Protein AF-A0A8T5L384-F1 (afdb_monomer_lite)

Sequence (223 aa):
MKYSVGVQYALLIIAATLIVFNQVSLATLHPGQMVTAAPATDKTSFAYAASGDPVQDAIDAVLFTGSPAWSDGSISYDDIEGSLEILGNLDRTIPLESLPADLKERYIAIGSKISCEYCCTAPSVIFPDGNPACGCSHSFALRGIAKYLLTQYGDSYTDEEVLFEMTVWKNLFFPKNTVEKAAALIANRMDITPDALNDHTLLEKIQAGDLGSIGAPGMVGGC

Radius of gyration: 23.01 Å; chains: 1; bounding box: 56×48×68 Å

Secondary structure (DSSP, 8-state):
----HHHHHHHHHHHHHHHHHHHHHHHHS-TT-------S--TTS------S-HHHHHHHHH---S--TTS-SSS-TT-HHHHHHHHHHHHHHS-GGGS-HHHHHHHHHHHHHS-BTTTS-BSSSB-TTS-BS--SHHHHHHHHHHHHHHHHHTTT--HHHHHHHHHHHHHHHSHHHHHHHHHHHHHTT----HHHHH-TTHHHHHHHT-GGGS---------

Foldseek 3Di:
DDDPPVVVVVVVVVVVVVVVVVVVVVVVPDPDPDPVPPPPPPLFFFDFGCPVQLLVRLCRRQQDFAADPPDPRQATSVCLPSNLVVLLVLLVVQDLVNDDPVLNVLLLVLQQLAQPCPPLNGLGQADSNNHGPDDDSLSSNLSSLSRCCCVPPVVPADSSNSLSVSSSSVCSVPVPLLSVQSSLCVVVVHTGGSNLSRRSCNVVCSVVVVCVPRDDPDPPDDD

Structure (mmCIF, N/CA/C/O backbone):
data_AF-A0A8T5L384-F1
#
_entry.id   AF-A0A8T5L384-F1
#
loop_
_atom_site.group_PDB
_atom_site.id
_atom_site.type_symbol
_atom_site.label_atom_id
_atom_site.label_alt_id
_atom_site.label_comp_id
_atom_site.label_asym_id
_atom_site.label_entity_id
_atom_site.label_seq_id
_atom_site.pdbx_PDB_ins_code
_atom_site.Cartn_x
_atom_site.Cartn_y
_atom_site.Cartn_z
_atom_site.occupancy
_atom_site.B_iso_or_equiv
_atom_site.auth_seq_id
_atom_site.auth_comp_id
_atom_site.auth_asym_id
_atom_site.auth_atom_id
_atom_site.pdbx_PDB_model_num
ATOM 1 N N . MET A 1 1 ? 25.162 31.229 -49.432 1.00 56.34 1 MET A N 1
ATOM 2 C CA . MET A 1 1 ? 26.457 31.213 -48.716 1.00 56.34 1 MET A CA 1
ATOM 3 C C . MET A 1 1 ? 27.099 29.850 -48.918 1.00 56.34 1 MET A C 1
ATOM 5 O O . MET A 1 1 ? 26.475 28.860 -48.569 1.00 56.34 1 MET A O 1
ATOM 9 N N . LYS A 1 2 ? 28.278 29.774 -49.547 1.00 68.31 2 LYS A N 1
ATOM 10 C CA . LYS A 1 2 ? 29.046 28.524 -49.653 1.00 68.31 2 LYS A CA 1
ATOM 11 C C . LYS A 1 2 ? 30.041 28.513 -48.495 1.00 68.31 2 LYS A C 1
ATOM 13 O O . LYS A 1 2 ? 30.915 29.373 -48.457 1.00 68.31 2 LYS A O 1
ATOM 18 N N . TYR A 1 3 ? 29.870 27.607 -47.536 1.00 73.31 3 TYR A N 1
ATOM 19 C CA . TYR A 1 3 ? 30.881 27.395 -46.502 1.00 73.31 3 TYR A CA 1
ATOM 20 C C . TYR A 1 3 ? 32.169 26.917 -47.171 1.00 73.31 3 TYR A C 1
ATOM 22 O O . TYR A 1 3 ? 32.115 26.151 -48.137 1.00 73.31 3 TYR A O 1
ATOM 30 N N . SER A 1 4 ? 33.320 27.405 -46.707 1.00 84.00 4 SER A N 1
ATOM 31 C CA . SER A 1 4 ? 34.591 26.937 -47.248 1.00 84.00 4 SER A CA 1
ATOM 32 C C . SER A 1 4 ? 34.742 25.448 -46.940 1.00 84.00 4 SER A C 1
ATOM 34 O O . SER A 1 4 ? 34.280 24.958 -45.907 1.00 84.00 4 SER A O 1
ATOM 36 N N . VAL A 1 5 ? 35.398 24.726 -47.843 1.00 83.38 5 VAL A N 1
ATOM 37 C CA . VAL A 1 5 ? 35.656 23.287 -47.707 1.00 83.38 5 VAL A CA 1
ATOM 38 C C . VAL A 1 5 ? 36.310 22.963 -46.349 1.00 83.38 5 VAL A C 1
ATOM 40 O O . VAL A 1 5 ? 35.991 21.951 -45.735 1.00 83.38 5 VAL A O 1
ATOM 43 N N . GLY A 1 6 ? 37.131 23.873 -45.808 1.00 84.88 6 GLY A N 1
ATOM 44 C CA . GLY A 1 6 ? 37.725 23.737 -44.472 1.00 84.88 6 GLY A CA 1
ATOM 45 C C . GLY A 1 6 ? 36.714 23.745 -43.316 1.00 84.88 6 GLY A C 1
ATOM 46 O O . GLY A 1 6 ? 36.875 22.982 -42.368 1.00 84.88 6 GLY A O 1
ATOM 47 N N . VAL A 1 7 ? 35.641 24.539 -43.401 1.00 87.19 7 VAL A N 1
ATOM 48 C CA . VAL A 1 7 ? 34.583 24.573 -42.371 1.00 87.19 7 VAL A CA 1
ATOM 49 C C . VAL A 1 7 ? 33.772 23.276 -42.379 1.00 87.19 7 VAL A C 1
ATOM 51 O O . VAL A 1 7 ? 33.408 22.769 -41.321 1.00 87.19 7 VAL A O 1
ATOM 54 N N . GLN A 1 8 ? 33.536 22.696 -43.558 1.00 82.62 8 GLN A N 1
ATOM 55 C CA . GLN A 1 8 ? 32.826 21.419 -43.681 1.00 82.62 8 GLN A CA 1
ATOM 56 C C . GLN A 1 8 ? 33.622 20.267 -43.053 1.00 82.62 8 GLN A C 1
ATOM 58 O O . GLN A 1 8 ? 33.060 19.480 -42.294 1.00 82.62 8 GLN A O 1
ATOM 63 N N . TYR A 1 9 ? 34.936 20.207 -43.295 1.00 90.19 9 TYR A N 1
ATOM 64 C CA . TYR A 1 9 ? 35.794 19.198 -42.670 1.00 90.19 9 TYR A CA 1
ATOM 65 C C . TYR A 1 9 ? 35.901 19.369 -41.152 1.00 90.19 9 TYR A C 1
ATOM 67 O O . TYR A 1 9 ? 35.845 18.375 -40.431 1.00 90.19 9 TYR A O 1
ATOM 75 N N . ALA A 1 10 ? 35.981 20.605 -40.650 1.00 90.94 10 ALA A N 1
ATOM 76 C CA . ALA A 1 10 ? 36.007 20.860 -39.210 1.00 90.94 10 ALA A CA 1
ATOM 77 C C . ALA A 1 10 ? 34.733 20.350 -38.511 1.00 90.94 10 ALA A C 1
ATOM 79 O O . ALA A 1 10 ? 34.818 19.690 -37.478 1.00 90.94 10 ALA A O 1
ATOM 80 N N . LEU A 1 11 ? 33.558 20.587 -39.103 1.00 89.25 11 LEU A N 1
ATOM 81 C CA . LEU A 1 11 ? 32.285 20.110 -38.555 1.00 89.25 11 LEU A CA 1
ATOM 82 C C . LEU A 1 11 ? 32.173 18.581 -38.569 1.00 89.25 11 LEU A C 1
ATOM 84 O O . LEU A 1 11 ? 31.694 18.002 -37.597 1.00 89.25 11 LEU A O 1
ATOM 88 N N . LEU A 1 12 ? 32.650 17.920 -39.629 1.00 91.25 12 LEU A N 1
ATOM 89 C CA . LEU A 1 12 ? 32.652 16.456 -39.706 1.00 91.25 12 LEU A CA 1
ATOM 90 C C . LEU A 1 12 ? 33.578 15.824 -38.664 1.00 91.25 12 LEU A C 1
ATOM 92 O O . LEU A 1 12 ? 33.208 14.827 -38.050 1.00 91.25 12 LEU A O 1
ATOM 96 N N . ILE A 1 13 ? 34.747 16.420 -38.422 1.00 93.19 13 ILE A N 1
ATOM 97 C CA . ILE A 1 13 ? 35.679 15.946 -37.391 1.00 93.19 13 ILE A CA 1
ATOM 98 C C . ILE A 1 13 ? 35.071 16.119 -35.997 1.00 93.19 13 ILE A C 1
ATOM 100 O O . ILE A 1 13 ? 35.137 15.192 -35.191 1.00 93.19 13 ILE A O 1
ATOM 104 N N . ILE A 1 14 ? 34.433 17.260 -35.715 1.00 92.44 14 ILE A N 1
ATOM 105 C CA . ILE A 1 14 ? 33.748 17.492 -34.434 1.00 92.44 14 ILE A CA 1
ATOM 106 C C . ILE A 1 14 ? 32.612 16.481 -34.249 1.00 92.44 14 ILE A C 1
ATOM 108 O O . ILE A 1 14 ? 32.533 15.847 -33.202 1.00 92.44 14 ILE A O 1
ATOM 112 N N . ALA A 1 15 ? 31.776 16.274 -35.269 1.00 89.31 15 ALA A N 1
ATOM 113 C CA . ALA A 1 15 ? 30.683 15.308 -35.212 1.00 89.31 15 ALA A CA 1
ATOM 114 C C . ALA A 1 15 ? 31.194 13.875 -34.985 1.00 89.31 15 ALA A C 1
ATOM 116 O O . ALA A 1 15 ? 30.690 13.180 -34.108 1.00 89.31 15 ALA A O 1
ATOM 117 N N . ALA A 1 16 ? 32.235 13.449 -35.706 1.00 91.00 16 ALA A N 1
ATOM 118 C CA . ALA A 1 16 ? 32.856 12.140 -35.514 1.00 91.00 16 ALA A CA 1
ATOM 119 C C . ALA A 1 16 ? 33.460 11.988 -34.109 1.00 91.00 16 ALA A C 1
ATOM 121 O O . ALA A 1 16 ? 33.297 10.946 -33.482 1.00 91.00 16 ALA A O 1
ATOM 122 N N . THR A 1 17 ? 34.095 13.038 -33.584 1.00 87.31 17 THR A N 1
ATOM 123 C CA . THR A 1 17 ? 34.662 13.040 -32.227 1.00 87.31 17 THR A CA 1
ATOM 124 C C . THR A 1 17 ? 33.564 12.946 -31.171 1.00 87.31 17 THR A C 1
ATOM 126 O O . THR A 1 17 ? 33.706 12.180 -30.225 1.00 87.31 17 THR A O 1
ATOM 129 N N . LEU A 1 18 ? 32.445 13.655 -31.348 1.00 81.12 18 LEU A N 1
ATOM 130 C CA . LEU A 1 18 ? 31.291 13.567 -30.451 1.00 81.12 18 LEU A CA 1
ATOM 131 C C . LEU A 1 18 ? 30.636 12.186 -30.504 1.00 81.12 18 LEU A C 1
ATOM 133 O O . LEU A 1 18 ? 30.268 11.654 -29.462 1.00 81.12 18 LEU A O 1
ATOM 137 N N . ILE A 1 19 ? 30.532 11.580 -31.690 1.00 86.44 19 ILE A N 1
ATOM 138 C CA . ILE A 1 19 ? 30.015 10.216 -31.841 1.00 86.44 19 ILE A CA 1
ATOM 139 C C . ILE A 1 19 ? 30.940 9.230 -31.128 1.00 86.44 19 ILE A C 1
ATOM 141 O O . ILE A 1 19 ? 30.461 8.444 -30.322 1.00 86.44 19 ILE A O 1
ATOM 145 N N . VAL A 1 20 ? 32.254 9.289 -31.362 1.00 84.44 20 VAL A N 1
ATOM 146 C CA . VAL A 1 20 ? 33.220 8.396 -30.703 1.00 84.44 20 VAL A CA 1
ATOM 147 C C . VAL A 1 20 ? 33.231 8.614 -29.192 1.00 84.44 20 VAL A C 1
ATOM 149 O O . VAL A 1 20 ? 33.202 7.638 -28.454 1.00 84.44 20 VAL A O 1
ATOM 152 N N . PHE A 1 21 ? 33.211 9.862 -28.720 1.00 80.19 21 PHE A N 1
ATOM 153 C CA . PHE A 1 21 ? 33.134 10.166 -27.292 1.00 80.19 21 PHE A CA 1
ATOM 154 C C . PHE A 1 21 ? 31.852 9.599 -26.677 1.00 80.19 21 PHE A C 1
ATOM 156 O O . PHE A 1 21 ? 31.928 8.904 -25.674 1.00 80.19 21 PHE A O 1
ATOM 163 N N . ASN A 1 22 ? 30.698 9.794 -27.322 1.00 78.31 22 ASN A N 1
ATOM 164 C CA . ASN A 1 22 ? 29.429 9.232 -26.865 1.00 78.31 22 ASN A CA 1
ATOM 165 C C . ASN A 1 22 ? 29.453 7.691 -26.851 1.00 78.31 22 ASN A C 1
ATOM 167 O O . ASN A 1 22 ? 29.010 7.081 -25.886 1.00 78.31 22 ASN A O 1
ATOM 171 N N . GLN A 1 23 ? 30.023 7.051 -27.877 1.00 74.12 23 GLN A N 1
ATOM 172 C CA . GLN A 1 23 ? 30.155 5.590 -27.947 1.00 74.12 23 GLN A CA 1
ATOM 173 C C . GLN A 1 23 ? 31.121 5.040 -26.890 1.00 74.12 23 GLN A C 1
ATOM 175 O O . GLN A 1 23 ? 30.840 4.006 -26.297 1.00 74.12 23 GLN A O 1
ATOM 180 N N . VAL A 1 24 ? 32.227 5.734 -26.608 1.00 73.62 24 VAL A N 1
ATOM 181 C CA . VAL A 1 24 ? 33.160 5.361 -25.535 1.00 73.62 24 VAL A CA 1
ATOM 182 C C . VAL A 1 24 ? 32.510 5.567 -24.171 1.00 73.62 24 VAL A C 1
ATOM 184 O O . VAL A 1 24 ? 32.576 4.659 -23.354 1.00 73.62 24 VAL A O 1
ATOM 187 N N . SER A 1 25 ? 31.818 6.686 -23.936 1.00 71.44 25 SER A N 1
ATOM 188 C CA . SER A 1 25 ? 31.057 6.910 -22.702 1.00 71.44 25 SER A CA 1
ATOM 189 C C . SER A 1 25 ? 30.017 5.811 -22.477 1.00 71.44 25 SER A C 1
ATOM 191 O O . SER A 1 25 ? 29.960 5.266 -21.379 1.00 71.44 25 SER A O 1
ATOM 193 N N . LEU A 1 26 ? 29.270 5.421 -23.517 1.00 63.75 26 LEU A N 1
ATOM 194 C CA . LEU A 1 26 ? 28.304 4.319 -23.466 1.00 63.75 26 LEU A CA 1
ATOM 195 C C . LEU A 1 26 ? 28.973 2.951 -23.251 1.00 63.75 26 LEU A C 1
ATOM 197 O O . LEU A 1 26 ? 28.448 2.143 -22.496 1.00 63.75 26 LEU A O 1
ATOM 201 N N . ALA A 1 27 ? 30.134 2.694 -23.858 1.00 66.12 27 ALA A N 1
ATOM 202 C CA . ALA A 1 27 ? 30.873 1.439 -23.693 1.00 66.12 27 ALA A CA 1
ATOM 203 C C . ALA A 1 27 ? 31.592 1.325 -22.336 1.00 66.12 27 ALA A C 1
ATOM 205 O O . ALA A 1 27 ? 31.863 0.218 -21.877 1.00 66.12 27 ALA A O 1
ATOM 206 N N . THR A 1 28 ? 31.902 2.452 -21.687 1.00 64.94 28 THR A N 1
ATOM 207 C CA . THR A 1 28 ? 32.476 2.491 -20.330 1.00 64.94 28 THR A CA 1
ATOM 208 C C . THR A 1 28 ? 31.428 2.401 -19.220 1.00 64.94 28 THR A C 1
ATOM 210 O O . THR A 1 28 ? 31.797 2.224 -18.058 1.00 64.94 28 THR A O 1
ATOM 213 N N . LEU A 1 29 ? 30.133 2.484 -19.551 1.00 54.25 29 LEU A N 1
ATOM 214 C CA . LEU A 1 29 ? 29.065 2.080 -18.639 1.00 54.25 29 LEU A CA 1
ATOM 215 C C . LEU A 1 29 ? 29.081 0.549 -18.564 1.00 54.25 29 LEU A C 1
ATOM 217 O O . LEU A 1 29 ? 28.549 -0.139 -19.431 1.00 54.25 29 LEU A O 1
ATOM 221 N N . HIS A 1 30 ? 29.742 0.005 -17.544 1.00 49.03 30 HIS A N 1
ATOM 222 C CA . HIS A 1 30 ? 29.714 -1.430 -17.285 1.00 49.03 30 HIS A CA 1
ATOM 223 C C . HIS A 1 30 ? 28.259 -1.900 -17.083 1.00 49.03 30 HIS A C 1
ATOM 225 O O . HIS A 1 30 ? 27.552 -1.305 -16.261 1.00 49.03 30 HIS A O 1
ATOM 231 N N . PRO A 1 31 ? 27.815 -2.988 -17.741 1.00 45.75 31 PRO A N 1
ATOM 232 C CA . PRO A 1 31 ? 26.604 -3.695 -17.342 1.00 45.75 31 PRO A CA 1
ATOM 233 C C . PRO A 1 31 ? 26.905 -4.340 -15.987 1.00 45.75 31 PRO A C 1
ATOM 235 O O . PRO A 1 31 ? 27.550 -5.382 -15.916 1.00 45.75 31 PRO A O 1
ATOM 238 N N . GLY A 1 32 ? 26.568 -3.648 -14.901 1.00 45.25 32 GLY A N 1
ATOM 239 C CA . GLY A 1 32 ? 26.936 -4.072 -13.550 1.00 45.25 32 GLY A CA 1
ATOM 240 C C . GLY A 1 32 ? 27.656 -3.030 -12.700 1.00 45.25 32 GLY A C 1
ATOM 241 O O . GLY A 1 32 ? 28.206 -3.402 -11.663 1.00 45.25 32 GLY A O 1
ATOM 242 N N . GLN A 1 33 ? 27.616 -1.731 -13.037 1.00 39.50 33 GLN A N 1
ATOM 243 C CA . GLN A 1 33 ? 27.600 -0.751 -11.945 1.00 39.50 33 GLN A CA 1
ATOM 244 C C . GLN A 1 33 ? 26.312 -0.979 -11.160 1.00 39.50 33 GLN A C 1
ATOM 246 O O . GLN A 1 33 ? 25.265 -0.413 -11.460 1.00 39.50 33 GLN A O 1
ATOM 251 N N . MET A 1 34 ? 26.419 -1.882 -10.186 1.00 39.00 34 MET A N 1
ATOM 252 C CA . MET A 1 34 ? 25.484 -2.024 -9.098 1.00 39.00 34 MET A CA 1
ATOM 253 C C . MET A 1 34 ? 25.199 -0.610 -8.605 1.00 39.00 34 MET A C 1
ATOM 255 O O . MET A 1 34 ? 26.067 0.042 -8.019 1.00 39.00 34 MET A O 1
ATOM 259 N N . VAL A 1 35 ? 23.968 -0.148 -8.820 1.00 38.94 35 VAL A N 1
ATOM 260 C CA . VAL A 1 35 ? 23.295 0.566 -7.747 1.00 38.94 35 VAL A CA 1
ATOM 261 C C . VAL A 1 35 ? 23.353 -0.447 -6.618 1.00 38.94 35 VAL A C 1
ATOM 263 O O . VAL A 1 35 ? 22.602 -1.418 -6.604 1.00 38.94 35 VAL A O 1
ATOM 266 N N . THR A 1 36 ? 24.389 -0.358 -5.782 1.00 32.38 36 THR A N 1
ATOM 267 C CA . THR A 1 36 ? 24.401 -1.100 -4.537 1.00 32.38 36 THR A CA 1
ATOM 268 C C . THR A 1 36 ? 23.141 -0.618 -3.868 1.00 32.38 36 THR A C 1
ATOM 270 O O . THR A 1 36 ? 23.084 0.557 -3.497 1.00 32.38 36 THR A O 1
ATOM 273 N N . ALA A 1 37 ? 22.119 -1.476 -3.846 1.00 38.94 37 ALA A N 1
ATOM 274 C CA . ALA A 1 37 ? 20.939 -1.261 -3.047 1.00 38.94 37 ALA A CA 1
ATOM 275 C C . ALA A 1 37 ? 21.472 -0.765 -1.710 1.00 38.94 37 ALA A C 1
ATOM 277 O O . ALA A 1 37 ? 22.259 -1.461 -1.052 1.00 38.94 37 ALA A O 1
ATOM 278 N N . ALA A 1 38 ? 21.160 0.491 -1.386 1.00 32.78 38 ALA A N 1
ATOM 279 C CA . ALA A 1 38 ? 21.355 0.952 -0.034 1.00 32.78 38 ALA A CA 1
ATOM 280 C C . ALA A 1 38 ? 20.718 -0.133 0.846 1.00 32.78 38 ALA A C 1
ATOM 282 O O . ALA A 1 38 ? 19.655 -0.649 0.475 1.00 32.78 38 ALA A O 1
ATOM 283 N N . PRO A 1 39 ? 21.390 -0.577 1.921 1.00 32.41 39 PRO A N 1
ATOM 284 C CA . PRO A 1 39 ? 20.806 -1.578 2.796 1.00 32.41 39 PRO A CA 1
ATOM 285 C C . PRO A 1 39 ? 19.384 -1.124 3.116 1.00 32.41 39 PRO A C 1
ATOM 287 O O . PRO A 1 39 ? 19.187 0.047 3.437 1.00 32.41 39 PRO A O 1
ATOM 290 N N . ALA A 1 40 ? 18.415 -2.023 2.937 1.00 39.44 40 ALA A N 1
ATOM 291 C CA . ALA A 1 40 ? 17.002 -1.783 3.189 1.00 39.44 40 ALA A CA 1
ATOM 292 C C . ALA A 1 40 ? 16.792 -1.497 4.686 1.00 39.44 40 ALA A C 1
ATOM 294 O O . ALA A 1 40 ? 16.384 -2.353 5.463 1.00 39.44 40 ALA A O 1
ATOM 295 N N . THR A 1 41 ? 17.164 -0.298 5.117 1.00 37.88 41 THR A N 1
ATOM 296 C CA . THR A 1 41 ? 16.783 0.294 6.396 1.00 37.88 41 THR A CA 1
ATOM 297 C C . THR A 1 41 ? 15.546 1.161 6.232 1.00 37.88 41 THR A C 1
ATOM 299 O O . THR A 1 41 ? 14.932 1.518 7.231 1.00 37.88 41 THR A O 1
ATOM 302 N N . ASP A 1 42 ? 15.166 1.470 4.990 1.00 55.00 42 ASP A N 1
ATOM 303 C CA . ASP A 1 42 ? 13.957 2.211 4.682 1.00 55.00 42 ASP A CA 1
ATOM 304 C C . ASP A 1 42 ? 12.844 1.250 4.248 1.00 55.00 42 ASP A C 1
ATOM 306 O O . ASP A 1 42 ? 12.783 0.804 3.100 1.00 55.00 42 ASP A O 1
ATOM 310 N N . LYS A 1 43 ? 11.968 0.908 5.197 1.00 61.72 43 LYS A N 1
ATOM 311 C CA . LYS A 1 43 ? 10.800 0.032 4.992 1.00 61.72 43 LYS A CA 1
ATOM 312 C C . LYS A 1 43 ? 9.710 0.668 4.113 1.00 61.72 43 LYS A C 1
ATOM 314 O O . LYS A 1 43 ? 8.613 0.133 4.016 1.00 61.72 43 LYS A O 1
ATOM 319 N N . THR A 1 44 ? 9.997 1.817 3.506 1.00 70.38 44 THR A N 1
ATOM 320 C CA . THR A 1 44 ? 9.060 2.603 2.698 1.00 70.38 44 THR A CA 1
ATOM 321 C C . THR A 1 44 ? 9.427 2.621 1.209 1.00 70.38 44 THR A C 1
ATOM 323 O O . THR A 1 44 ? 8.772 3.298 0.420 1.00 70.38 44 THR A O 1
ATOM 326 N N . SER A 1 45 ? 10.436 1.843 0.795 1.00 75.00 45 SER A N 1
ATOM 327 C CA . SER A 1 45 ? 10.890 1.738 -0.598 1.00 75.00 45 SER A CA 1
ATOM 328 C C . SER A 1 45 ? 10.833 0.299 -1.114 1.00 75.00 45 SER A C 1
ATOM 330 O O . SER A 1 45 ? 11.064 -0.655 -0.369 1.00 75.00 45 SER A O 1
ATOM 332 N N . PHE A 1 46 ? 10.518 0.134 -2.401 1.00 85.12 46 PHE A N 1
ATOM 333 C CA . PHE A 1 46 ? 10.497 -1.177 -3.048 1.00 85.12 46 PHE A CA 1
ATOM 334 C C . PHE A 1 46 ? 11.891 -1.515 -3.588 1.00 85.12 46 PHE A C 1
ATOM 336 O O . PHE A 1 46 ? 12.371 -0.897 -4.540 1.00 85.12 46 PHE A O 1
ATOM 343 N N . ALA A 1 47 ? 12.553 -2.489 -2.965 1.00 83.25 47 ALA A N 1
ATOM 344 C CA . ALA A 1 47 ? 13.871 -2.953 -3.380 1.00 83.25 47 ALA A CA 1
ATOM 345 C C . ALA A 1 47 ? 13.773 -4.012 -4.489 1.00 83.25 47 ALA A C 1
ATOM 347 O O . ALA A 1 47 ? 12.948 -4.917 -4.417 1.00 83.25 47 ALA A O 1
ATOM 348 N N . TYR A 1 48 ? 14.668 -3.932 -5.475 1.00 84.19 48 TYR A N 1
ATOM 349 C CA . TYR A 1 48 ? 14.811 -4.923 -6.542 1.00 84.19 48 TYR A CA 1
ATOM 350 C C . TYR A 1 48 ? 16.268 -5.019 -7.003 1.00 84.19 48 TYR A C 1
ATOM 352 O O . TYR A 1 48 ? 17.064 -4.095 -6.814 1.00 84.19 48 TYR A O 1
ATOM 360 N N . ALA A 1 49 ? 16.630 -6.152 -7.604 1.00 82.69 49 ALA A N 1
ATOM 361 C CA . ALA A 1 49 ? 17.928 -6.327 -8.240 1.00 82.69 49 ALA A CA 1
ATOM 362 C C . ALA A 1 49 ? 17.808 -5.963 -9.721 1.00 82.69 49 ALA A C 1
ATOM 364 O O . ALA A 1 49 ? 17.119 -6.653 -10.461 1.00 82.69 49 ALA A O 1
ATOM 365 N N . ALA A 1 50 ? 18.484 -4.896 -10.153 1.00 86.69 50 ALA A N 1
ATOM 366 C CA . ALA A 1 50 ? 18.411 -4.447 -11.539 1.00 86.69 50 ALA A CA 1
ATOM 367 C C . ALA A 1 50 ? 18.983 -5.505 -12.503 1.00 86.69 50 ALA A C 1
ATOM 369 O O . ALA A 1 50 ? 20.197 -5.721 -12.559 1.00 86.69 50 ALA A O 1
ATOM 370 N N . SER A 1 51 ? 18.105 -6.143 -13.274 1.00 88.69 51 SER A N 1
ATOM 371 C CA . SER A 1 51 ? 18.439 -7.092 -14.340 1.00 88.69 51 SER A CA 1
ATOM 372 C C . SER A 1 51 ? 18.730 -6.391 -15.670 1.00 88.69 51 SER A C 1
ATOM 374 O O . SER A 1 51 ? 19.372 -6.966 -16.552 1.00 88.69 51 SER A O 1
ATOM 376 N N . GLY A 1 52 ? 18.282 -5.136 -15.809 1.00 87.00 52 GLY A N 1
ATOM 377 C CA . GLY A 1 52 ? 18.331 -4.375 -17.057 1.00 87.00 52 GLY A CA 1
ATOM 378 C C . GLY A 1 52 ? 17.082 -4.539 -17.929 1.00 87.00 52 GLY A C 1
ATOM 379 O O . GLY A 1 52 ? 16.981 -3.863 -18.953 1.00 87.00 52 GLY A O 1
ATOM 380 N N . ASP A 1 53 ? 16.131 -5.384 -17.521 1.00 91.56 53 ASP A N 1
ATOM 381 C CA . ASP A 1 53 ? 14.774 -5.435 -18.062 1.00 91.56 53 ASP A CA 1
ATOM 382 C C . ASP A 1 53 ? 13.811 -4.721 -17.093 1.00 91.56 53 ASP A C 1
ATOM 384 O O . ASP A 1 53 ? 13.488 -5.274 -16.040 1.00 91.56 53 ASP A O 1
ATOM 388 N N . PRO A 1 54 ? 13.306 -3.517 -17.435 1.00 90.19 54 PRO A N 1
ATOM 389 C CA . PRO A 1 54 ? 12.421 -2.756 -16.556 1.00 90.19 54 PRO A CA 1
ATOM 390 C C . PRO A 1 54 ? 11.130 -3.480 -16.169 1.00 90.19 54 PRO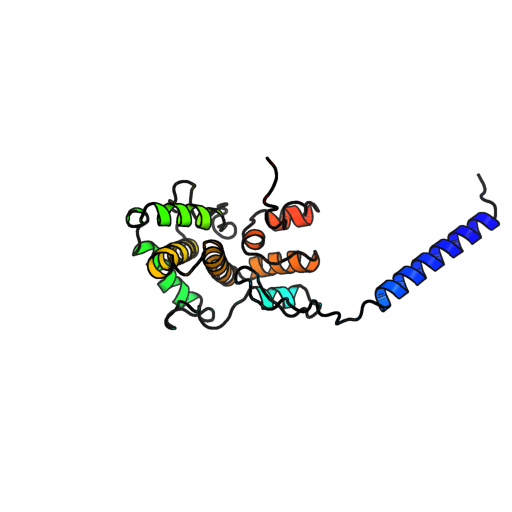 A C 1
ATOM 392 O O . PRO A 1 54 ? 10.563 -3.176 -15.124 1.00 90.19 54 PRO A O 1
ATOM 395 N N . VAL A 1 55 ? 10.633 -4.401 -17.003 1.00 93.25 55 VAL A N 1
ATOM 396 C CA . VAL A 1 55 ? 9.399 -5.140 -16.703 1.00 93.25 55 VAL A CA 1
ATOM 397 C C . VAL A 1 55 ? 9.676 -6.237 -15.686 1.00 93.25 55 VAL A C 1
ATOM 399 O O . VAL A 1 55 ? 8.910 -6.386 -14.737 1.00 93.25 55 VAL A O 1
ATOM 402 N N . GLN A 1 56 ? 10.771 -6.979 -15.857 1.00 92.62 56 GLN A N 1
ATOM 403 C CA . GLN A 1 56 ? 11.158 -8.002 -14.888 1.00 92.62 56 GLN A CA 1
ATOM 404 C C . GLN A 1 56 ? 11.535 -7.370 -13.543 1.00 92.62 56 GLN A C 1
ATOM 406 O O . GLN A 1 56 ? 11.052 -7.811 -12.505 1.00 92.62 56 GLN A O 1
ATOM 411 N N . ASP A 1 57 ? 12.299 -6.278 -13.574 1.00 92.62 57 ASP A N 1
ATOM 412 C CA . ASP A 1 57 ? 12.677 -5.512 -12.385 1.00 92.62 57 ASP A CA 1
ATOM 413 C C . ASP A 1 57 ? 11.438 -4.981 -11.640 1.00 92.62 57 ASP A C 1
ATOM 415 O O . ASP A 1 57 ? 11.381 -5.015 -10.413 1.00 92.62 57 ASP A O 1
ATOM 419 N N . ALA A 1 58 ? 10.411 -4.540 -12.376 1.00 94.50 58 ALA A N 1
ATOM 420 C CA . ALA A 1 58 ? 9.140 -4.107 -11.804 1.00 94.50 58 ALA A CA 1
ATOM 421 C C . ALA A 1 58 ? 8.376 -5.250 -11.130 1.00 94.50 58 ALA A C 1
ATOM 423 O O . ALA A 1 58 ? 7.861 -5.059 -10.031 1.00 94.50 58 ALA A O 1
ATOM 424 N N . ILE A 1 59 ? 8.296 -6.417 -11.777 1.00 94.00 59 ILE A N 1
ATOM 425 C CA . ILE A 1 59 ? 7.660 -7.618 -11.215 1.00 94.00 59 ILE A CA 1
ATOM 426 C C . ILE A 1 59 ? 8.322 -7.982 -9.887 1.00 94.00 59 ILE A C 1
ATOM 428 O O . ILE A 1 59 ? 7.625 -8.112 -8.880 1.00 94.00 59 ILE A O 1
ATOM 432 N N . ASP A 1 60 ? 9.652 -8.065 -9.882 1.00 93.38 60 ASP A N 1
ATOM 433 C CA . ASP A 1 60 ? 10.437 -8.437 -8.705 1.00 93.38 60 ASP A CA 1
ATOM 434 C C . ASP A 1 60 ? 10.317 -7.393 -7.581 1.00 93.38 60 ASP A C 1
ATOM 436 O O . ASP A 1 60 ? 10.373 -7.742 -6.403 1.00 93.38 60 ASP A O 1
ATOM 440 N N . ALA A 1 61 ? 10.119 -6.116 -7.930 1.00 93.56 61 ALA A N 1
ATOM 441 C CA . ALA A 1 61 ? 9.956 -5.034 -6.964 1.00 93.56 61 ALA A CA 1
ATOM 442 C C . ALA A 1 61 ? 8.581 -5.024 -6.277 1.00 93.56 61 ALA A C 1
ATOM 444 O O . ALA A 1 61 ? 8.498 -4.698 -5.093 1.00 93.56 61 ALA A O 1
ATOM 445 N N . VAL A 1 62 ? 7.490 -5.281 -7.016 1.00 95.31 62 VAL A N 1
ATOM 446 C CA . VAL A 1 62 ? 6.125 -4.948 -6.548 1.00 95.31 62 VAL A CA 1
ATOM 447 C C . VAL A 1 62 ? 5.216 -6.143 -6.285 1.00 95.31 62 VAL A C 1
ATOM 449 O O . VAL A 1 62 ? 4.176 -5.957 -5.649 1.00 95.31 62 VAL A O 1
ATOM 452 N N . LEU A 1 63 ? 5.570 -7.347 -6.746 1.00 95.12 63 LEU A N 1
ATOM 453 C CA . LEU A 1 63 ? 4.784 -8.563 -6.519 1.00 95.12 63 LEU A CA 1
ATOM 454 C C . LEU A 1 63 ? 5.397 -9.389 -5.384 1.00 95.12 63 LEU A C 1
ATOM 456 O O . LEU A 1 63 ? 6.294 -10.203 -5.583 1.00 95.12 63 LEU A O 1
ATOM 460 N N . PHE A 1 64 ? 4.897 -9.150 -4.174 1.00 93.25 64 PHE A N 1
ATOM 461 C CA . PHE A 1 64 ? 5.376 -9.797 -2.955 1.00 93.25 64 PHE A CA 1
ATOM 462 C C . PHE A 1 64 ? 4.886 -11.245 -2.864 1.00 93.25 64 PHE A C 1
ATOM 464 O O . PHE A 1 64 ? 3.802 -11.575 -3.336 1.00 93.25 64 PHE A O 1
ATOM 471 N N . THR A 1 65 ? 5.675 -12.089 -2.202 1.00 94.12 65 THR A N 1
ATOM 472 C CA . THR A 1 65 ? 5.372 -13.507 -1.934 1.00 94.12 65 THR A CA 1
ATOM 473 C C . THR A 1 65 ? 5.519 -13.809 -0.444 1.00 94.12 65 THR A C 1
ATOM 475 O O . THR A 1 65 ? 6.243 -13.099 0.262 1.00 94.12 65 THR A O 1
ATOM 478 N N . GLY A 1 66 ? 4.903 -14.881 0.051 1.00 94.56 66 GLY A N 1
ATOM 479 C CA . GLY A 1 66 ? 4.961 -15.286 1.456 1.00 94.56 66 GLY A CA 1
ATOM 480 C C . GLY A 1 66 ? 3.838 -14.679 2.297 1.00 94.56 66 GLY A C 1
ATOM 481 O O . GLY A 1 66 ? 2.684 -14.654 1.876 1.00 94.56 66 GLY A O 1
ATOM 482 N N . SER A 1 67 ? 4.157 -14.211 3.504 1.00 94.56 67 SER A N 1
ATOM 483 C CA . SER A 1 67 ? 3.181 -13.626 4.435 1.00 94.56 67 SER A CA 1
ATOM 484 C C . SER A 1 67 ? 3.673 -12.291 4.995 1.00 94.56 67 SER A C 1
ATOM 486 O O . SER A 1 67 ? 4.880 -12.138 5.217 1.00 94.56 67 SER A O 1
ATOM 488 N N . PRO A 1 68 ? 2.766 -11.337 5.277 1.00 94.31 68 PRO A N 1
ATOM 489 C CA . PRO A 1 68 ? 3.125 -10.120 5.990 1.00 94.31 68 PRO A CA 1
ATOM 490 C C . PRO A 1 68 ? 3.705 -10.421 7.372 1.00 94.31 68 PRO A C 1
ATOM 492 O O . PRO A 1 68 ? 3.235 -11.319 8.067 1.00 94.31 68 PRO A O 1
ATOM 495 N N . ALA A 1 69 ? 4.671 -9.618 7.820 1.00 92.31 69 ALA A N 1
ATOM 496 C CA . ALA A 1 69 ? 5.318 -9.813 9.122 1.00 92.31 69 ALA A CA 1
ATOM 497 C C . ALA A 1 69 ? 4.364 -9.644 10.322 1.00 92.31 69 ALA A C 1
ATOM 499 O O . ALA A 1 69 ? 4.633 -10.164 11.402 1.00 92.31 69 ALA A O 1
ATOM 500 N N . TRP A 1 70 ? 3.270 -8.900 10.146 1.00 92.31 70 TRP A N 1
ATOM 501 C CA . TRP A 1 70 ? 2.236 -8.679 11.161 1.00 92.31 70 TRP A CA 1
ATOM 502 C C . TRP A 1 70 ? 1.152 -9.772 11.176 1.00 92.31 70 TRP A C 1
ATOM 504 O O . TRP A 1 70 ? 0.315 -9.791 12.077 1.00 92.31 70 TRP A O 1
ATOM 514 N N . SER A 1 71 ? 1.145 -10.670 10.187 1.00 92.75 71 SER A N 1
ATOM 515 C CA . SER A 1 71 ? 0.206 -11.791 10.090 1.00 92.75 71 SER A CA 1
ATOM 516 C C . SER A 1 71 ? 0.716 -12.992 10.892 1.00 92.75 71 SER A C 1
ATOM 518 O O . SER A 1 71 ? 1.918 -13.231 10.991 1.00 92.75 71 SER A O 1
ATOM 520 N N . ASP A 1 72 ? -0.201 -13.796 11.427 1.00 90.75 72 ASP A N 1
ATOM 521 C CA . ASP A 1 72 ? 0.092 -15.081 12.079 1.00 90.75 72 ASP A CA 1
ATOM 522 C C . ASP A 1 72 ? 0.226 -16.253 11.083 1.00 90.75 72 ASP A C 1
ATOM 524 O O . ASP A 1 72 ? 0.341 -17.412 11.485 1.00 90.75 72 ASP A O 1
ATOM 528 N N . GLY A 1 73 ? 0.211 -15.952 9.782 1.00 91.75 73 GLY A N 1
ATOM 529 C CA . GLY A 1 73 ? 0.214 -16.922 8.688 1.00 91.75 73 GLY A CA 1
ATOM 530 C C . GLY A 1 73 ? -1.172 -17.202 8.105 1.00 91.75 73 GLY A C 1
ATOM 531 O O . GLY A 1 73 ? -1.261 -17.887 7.091 1.00 91.75 73 GLY A O 1
ATOM 532 N N . SER A 1 74 ? -2.246 -16.651 8.686 1.00 93.12 74 SER A N 1
ATOM 533 C CA . SER A 1 74 ? -3.596 -16.714 8.097 1.00 93.12 74 SER A CA 1
ATOM 534 C C . SER A 1 74 ? -3.739 -15.888 6.815 1.00 93.12 74 SER A C 1
ATOM 536 O O . SER A 1 74 ? -4.592 -16.186 5.985 1.00 93.12 74 SER A O 1
ATOM 538 N N . ILE A 1 75 ? -2.898 -14.867 6.648 1.00 96.75 75 ILE A N 1
ATOM 539 C CA . ILE A 1 75 ? -2.847 -13.999 5.469 1.00 96.75 75 ILE A CA 1
ATOM 540 C C . ILE A 1 75 ? -1.544 -14.271 4.709 1.00 96.75 75 ILE A C 1
ATOM 542 O O . ILE A 1 75 ? -0.458 -14.260 5.305 1.00 96.75 75 ILE A O 1
ATOM 546 N N . SER A 1 76 ? -1.652 -14.486 3.397 1.00 96.69 76 SER A N 1
ATOM 547 C CA . SER A 1 76 ? -0.534 -14.772 2.496 1.00 96.69 76 SER A CA 1
ATOM 548 C C . SER A 1 76 ? -0.648 -13.989 1.189 1.00 96.69 76 SER A C 1
ATOM 550 O O . SER A 1 76 ? -1.700 -13.950 0.557 1.00 96.69 76 SER A O 1
ATOM 552 N N . TYR A 1 77 ? 0.467 -13.412 0.750 1.00 96.75 77 TYR A N 1
ATOM 553 C CA . TYR A 1 77 ? 0.587 -12.769 -0.556 1.00 96.75 77 TYR A CA 1
ATOM 554 C C . TYR A 1 77 ? 0.426 -13.759 -1.721 1.00 96.75 77 TYR A C 1
ATOM 556 O O . TYR A 1 77 ? 0.052 -13.352 -2.818 1.00 96.75 77 TYR A O 1
ATOM 564 N N . ASP A 1 78 ? 0.649 -15.054 -1.470 1.00 96.38 78 ASP A N 1
ATOM 565 C CA . ASP A 1 78 ? 0.501 -16.125 -2.460 1.00 96.38 78 ASP A CA 1
ATOM 566 C C . ASP A 1 78 ? -0.951 -16.642 -2.570 1.00 96.38 78 ASP A C 1
ATOM 568 O O . ASP A 1 78 ? -1.292 -17.318 -3.541 1.00 96.38 78 ASP A O 1
ATOM 572 N N . ASP A 1 79 ? -1.822 -16.308 -1.606 1.00 97.31 79 ASP A N 1
ATOM 573 C CA . ASP A 1 79 ? -3.262 -16.610 -1.612 1.00 97.31 79 ASP A CA 1
ATOM 574 C C . ASP A 1 79 ? -4.078 -15.315 -1.535 1.00 97.31 79 ASP A C 1
ATOM 576 O O . ASP A 1 79 ? -4.587 -14.909 -0.484 1.00 97.31 79 ASP A O 1
ATOM 580 N N . ILE A 1 80 ? -4.169 -14.635 -2.678 1.00 96.50 80 ILE A N 1
ATOM 581 C CA . ILE A 1 80 ? -4.821 -13.327 -2.789 1.00 96.50 80 ILE A CA 1
ATOM 582 C C . ILE A 1 80 ? -6.317 -13.433 -2.472 1.00 96.50 80 ILE A C 1
ATOM 584 O O . ILE A 1 80 ? -6.846 -12.569 -1.777 1.00 96.50 80 ILE A O 1
ATOM 588 N N . GLU A 1 81 ? -7.007 -14.467 -2.961 1.00 95.88 81 GLU A N 1
ATOM 589 C CA . GLU A 1 81 ? -8.456 -14.616 -2.776 1.00 95.88 81 GLU A CA 1
ATOM 590 C C . GLU A 1 81 ? -8.812 -14.905 -1.313 1.00 95.88 81 GLU A C 1
ATOM 592 O O . GLU A 1 81 ? -9.664 -14.208 -0.751 1.00 95.88 81 GLU A O 1
ATOM 597 N N . GLY A 1 82 ? -8.128 -15.865 -0.678 1.00 97.00 82 GLY A N 1
ATOM 598 C CA . GLY A 1 82 ? -8.337 -16.181 0.736 1.00 97.00 82 GLY A CA 1
ATOM 599 C C . GLY A 1 82 ? -7.973 -15.007 1.646 1.00 97.00 82 GLY A C 1
ATOM 600 O O . GLY A 1 82 ? -8.739 -14.633 2.539 1.00 97.00 82 GLY A O 1
ATOM 601 N N . SER A 1 83 ? -6.851 -14.341 1.365 1.00 97.50 83 SER A N 1
ATOM 602 C CA . SER A 1 83 ? -6.435 -13.150 2.110 1.00 97.50 83 SER A CA 1
ATOM 603 C C . SER A 1 83 ? -7.419 -11.995 1.952 1.00 97.50 83 SER A C 1
ATOM 605 O O . SER A 1 83 ? -7.735 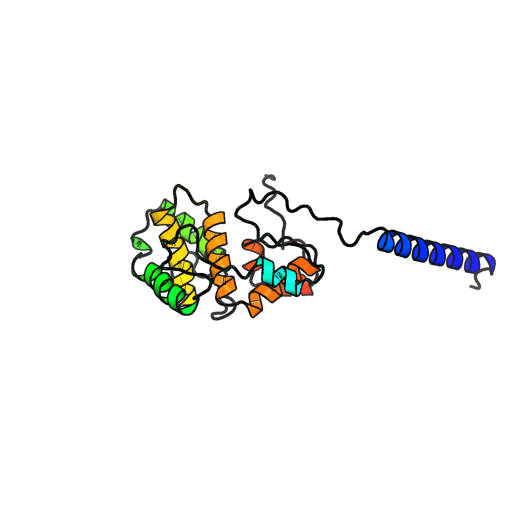-11.320 2.930 1.00 97.50 83 SER A O 1
ATOM 607 N N . LEU A 1 84 ? -7.955 -11.768 0.749 1.00 96.69 84 LEU A N 1
ATOM 608 C CA . LEU A 1 84 ? -8.908 -10.689 0.488 1.00 96.69 84 LEU A CA 1
ATOM 609 C C . LEU A 1 84 ? -10.183 -10.827 1.331 1.00 96.69 84 LEU A C 1
ATOM 611 O O . LEU A 1 84 ? -10.724 -9.815 1.783 1.00 96.69 84 LEU A O 1
ATOM 615 N N . GLU A 1 85 ? -10.655 -12.052 1.568 1.00 95.94 85 GLU A N 1
ATOM 616 C CA . GLU A 1 85 ? -11.805 -12.307 2.438 1.00 95.94 85 GLU A CA 1
ATOM 617 C C . GLU A 1 85 ? -11.519 -11.892 3.889 1.00 95.94 85 GLU A C 1
ATOM 619 O O . GLU A 1 85 ? -12.298 -11.138 4.484 1.00 95.94 85 GLU A O 1
ATOM 624 N N . ILE A 1 86 ? -10.378 -12.325 4.435 1.00 96.31 86 ILE A N 1
ATOM 625 C CA . ILE A 1 86 ? -9.956 -12.007 5.807 1.00 96.31 86 ILE A CA 1
ATOM 626 C C . ILE A 1 86 ? -9.770 -10.495 5.964 1.00 96.31 86 ILE A C 1
ATOM 628 O O . ILE A 1 86 ? -10.371 -9.877 6.846 1.00 96.31 86 ILE A O 1
ATOM 632 N N . LEU A 1 87 ? -8.990 -9.886 5.070 1.00 96.69 87 LEU A N 1
ATOM 633 C CA . LEU A 1 87 ? -8.682 -8.457 5.082 1.00 96.69 87 LEU A CA 1
ATOM 634 C C . LEU A 1 87 ? -9.936 -7.599 4.915 1.00 96.69 87 LEU A C 1
ATOM 636 O O . LEU A 1 87 ? -10.123 -6.613 5.626 1.00 96.69 87 LEU A O 1
ATOM 640 N N . GLY A 1 88 ? -10.830 -7.982 4.000 1.00 95.19 88 GLY A N 1
ATOM 641 C CA . GLY A 1 88 ? -12.094 -7.285 3.787 1.00 95.19 88 GLY A CA 1
ATOM 642 C C . GLY A 1 88 ? -13.012 -7.336 5.009 1.00 95.19 88 GLY A C 1
ATOM 643 O O . GLY A 1 88 ? -13.793 -6.409 5.235 1.00 95.19 88 GLY A O 1
ATOM 644 N N . ASN A 1 89 ? -12.913 -8.387 5.826 1.00 96.75 89 ASN A N 1
ATOM 645 C CA . ASN A 1 89 ? -13.672 -8.487 7.065 1.00 96.75 89 ASN A CA 1
ATOM 646 C C . ASN A 1 89 ? -13.153 -7.534 8.157 1.00 96.75 89 ASN A C 1
ATOM 648 O O . ASN A 1 89 ? -13.963 -7.041 8.940 1.00 96.75 89 ASN A O 1
ATOM 652 N N . LEU A 1 90 ? -11.853 -7.202 8.172 1.00 96.50 90 LEU A N 1
ATOM 653 C CA . LEU A 1 90 ? -11.269 -6.263 9.145 1.00 96.50 90 LEU A CA 1
ATOM 654 C C . LEU A 1 90 ? -11.942 -4.880 9.102 1.00 96.50 90 LEU A C 1
ATOM 656 O O . LEU A 1 90 ? -12.223 -4.291 10.141 1.00 96.50 90 LEU A O 1
ATOM 660 N N . ASP A 1 91 ? -12.277 -4.370 7.912 1.00 96.12 91 ASP A N 1
ATOM 661 C CA . ASP A 1 91 ? -12.965 -3.073 7.775 1.00 96.12 91 ASP A CA 1
ATOM 662 C C . ASP A 1 91 ? -14.390 -3.088 8.340 1.00 96.12 91 ASP A C 1
ATOM 664 O O . ASP A 1 91 ? -14.891 -2.061 8.798 1.00 96.12 91 ASP A O 1
ATOM 668 N N . ARG A 1 92 ? -15.043 -4.257 8.320 1.00 93.62 92 ARG A N 1
ATOM 669 C CA . ARG A 1 92 ? -16.401 -4.450 8.850 1.00 93.62 92 ARG A CA 1
ATOM 670 C C . ARG A 1 92 ? -16.401 -4.619 10.364 1.00 93.62 92 ARG A C 1
ATOM 672 O O . ARG A 1 92 ? -17.349 -4.194 11.018 1.00 93.62 92 ARG A O 1
ATOM 679 N N . THR A 1 93 ? -15.371 -5.259 10.913 1.00 96.56 93 THR A N 1
ATOM 680 C CA . THR A 1 93 ? -15.252 -5.523 12.353 1.00 96.56 93 THR A CA 1
ATOM 681 C C . THR A 1 93 ? -14.632 -4.362 13.123 1.00 96.56 93 THR A C 1
ATOM 683 O O . THR A 1 93 ? -14.838 -4.281 14.332 1.00 96.56 93 THR A O 1
ATOM 686 N N . ILE A 1 94 ? -13.934 -3.448 12.440 1.00 96.88 94 ILE A N 1
ATOM 687 C CA . ILE A 1 94 ? -13.355 -2.231 13.017 1.00 96.88 94 ILE A CA 1
ATOM 688 C C . ILE A 1 94 ? -14.069 -0.999 12.421 1.00 96.88 94 ILE A C 1
ATOM 690 O O . ILE A 1 94 ? -13.663 -0.473 11.377 1.00 96.88 94 ILE A O 1
ATOM 694 N N . PRO A 1 95 ? -15.161 -0.515 13.040 1.00 95.44 95 PRO A N 1
ATOM 695 C CA . PRO A 1 95 ? -15.840 0.702 12.600 1.00 95.44 95 PRO A CA 1
ATOM 696 C C . PRO A 1 95 ? -14.927 1.933 12.654 1.00 95.44 95 PRO A C 1
ATOM 698 O O . PRO A 1 95 ? -14.053 2.052 13.512 1.00 95.44 95 PRO A O 1
ATOM 701 N N . LEU A 1 96 ? -15.153 2.902 11.766 1.00 96.50 96 LEU A N 1
ATOM 702 C CA . LEU A 1 96 ? -14.403 4.165 11.786 1.00 96.50 96 LEU A CA 1
ATOM 703 C C . LEU A 1 96 ? -14.649 4.941 13.093 1.00 96.50 96 LEU A C 1
ATOM 705 O O . LEU A 1 96 ? -13.782 5.653 13.595 1.00 96.50 96 LEU A O 1
ATOM 709 N N . GLU A 1 97 ? -15.845 4.807 13.651 1.00 96.12 97 GLU A N 1
ATOM 710 C CA . GLU A 1 97 ? -16.299 5.457 14.875 1.00 96.12 97 GLU A CA 1
ATOM 711 C C . GLU A 1 97 ? -15.643 4.878 16.129 1.00 96.12 97 GLU A C 1
ATOM 713 O O . GLU A 1 97 ? -15.614 5.561 17.149 1.00 96.12 97 GLU A O 1
ATOM 718 N N . SER A 1 98 ? -15.111 3.650 16.070 1.00 96.12 98 SER A N 1
ATOM 719 C CA . SER A 1 98 ? -14.414 3.045 17.209 1.00 96.12 98 SER A CA 1
ATOM 720 C C . SER A 1 98 ? -12.947 3.459 17.311 1.00 96.12 98 SER A C 1
ATOM 722 O O . SER A 1 98 ? -12.314 3.158 18.321 1.00 96.12 98 SER A O 1
ATOM 724 N N . LEU A 1 99 ? -12.389 4.117 16.289 1.00 96.75 99 LEU A N 1
ATOM 725 C CA . LEU A 1 99 ? -11.011 4.597 16.340 1.00 96.75 99 LEU A CA 1
ATOM 726 C C . LEU A 1 99 ? -10.886 5.810 17.282 1.00 96.75 99 LEU A C 1
ATOM 728 O O . LEU A 1 99 ? -11.674 6.755 17.160 1.00 96.75 99 LEU A O 1
ATOM 732 N N . PRO A 1 100 ? -9.872 5.831 18.170 1.00 97.06 100 PRO A N 1
ATOM 733 C CA . PRO A 1 100 ? -9.423 7.043 18.850 1.00 97.06 100 PRO A CA 1
ATOM 734 C C . PRO A 1 100 ? -9.145 8.189 17.868 1.00 97.06 100 PRO A C 1
ATOM 736 O O . PRO A 1 100 ? -8.854 7.957 16.694 1.00 97.06 100 PRO A O 1
ATOM 739 N N . ALA A 1 101 ? -9.244 9.434 18.339 1.00 97.31 101 ALA A N 1
ATOM 740 C CA . ALA A 1 101 ? -9.160 10.617 17.480 1.00 97.31 101 ALA A CA 1
ATOM 741 C C . ALA A 1 101 ? -7.829 10.714 16.709 1.00 97.31 101 ALA A C 1
ATOM 743 O O . ALA A 1 101 ? -7.839 11.007 15.517 1.00 97.31 101 ALA A O 1
ATOM 744 N N . ASP A 1 102 ? -6.715 10.407 17.370 1.00 97.38 102 ASP A N 1
ATOM 745 C CA . ASP A 1 102 ? -5.369 10.369 16.796 1.00 97.38 102 ASP A CA 1
ATOM 746 C C . ASP A 1 102 ? -5.231 9.273 15.726 1.00 97.38 102 ASP A C 1
ATOM 748 O O . ASP A 1 102 ? -4.761 9.537 14.620 1.00 97.38 102 ASP A O 1
ATOM 752 N N . LEU A 1 103 ? -5.728 8.059 15.991 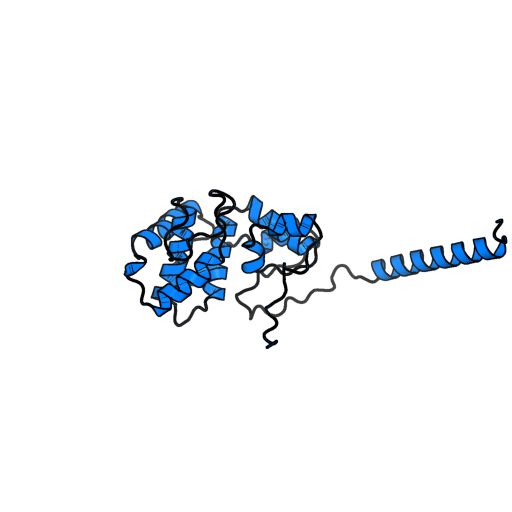1.00 98.06 103 LEU A N 1
ATOM 753 C CA . LEU A 1 103 ? -5.710 6.979 14.997 1.00 98.06 103 LEU A CA 1
ATOM 754 C C . LEU A 1 103 ? -6.649 7.258 13.820 1.00 98.06 103 LEU A C 1
ATOM 756 O O . LEU A 1 103 ? -6.344 6.882 12.690 1.00 98.06 103 LEU A O 1
ATOM 760 N N . LYS A 1 104 ? -7.780 7.930 14.057 1.00 98.25 104 LYS A N 1
ATOM 761 C CA . LYS A 1 104 ? -8.689 8.368 12.993 1.00 98.25 104 LYS A CA 1
ATOM 762 C C . LYS A 1 104 ? -8.016 9.393 12.078 1.00 98.25 104 LYS A C 1
ATOM 764 O O . LYS A 1 104 ? -8.173 9.289 10.865 1.00 98.25 104 LYS A O 1
ATOM 769 N N . GLU A 1 105 ? -7.264 10.344 12.626 1.00 98.19 105 GLU A N 1
ATOM 770 C CA . GLU A 1 105 ? -6.506 11.319 11.834 1.00 98.19 105 GLU A CA 1
ATOM 771 C C . GLU A 1 105 ? -5.448 10.631 10.963 1.00 98.19 105 GLU A C 1
ATOM 773 O O . GLU A 1 105 ? -5.425 10.842 9.748 1.00 98.19 105 GLU A O 1
ATOM 778 N N . ARG A 1 106 ? -4.658 9.723 11.550 1.00 98.25 106 ARG A N 1
ATOM 779 C CA . ARG A 1 106 ? -3.683 8.899 10.814 1.00 98.25 106 ARG A CA 1
ATOM 780 C C . ARG A 1 106 ? -4.350 8.088 9.704 1.00 98.25 106 ARG A C 1
ATOM 782 O O . ARG A 1 106 ? -3.917 8.120 8.556 1.00 98.25 106 ARG A O 1
ATOM 789 N N . TYR A 1 107 ? -5.458 7.417 10.013 1.00 98.56 107 TYR A N 1
ATOM 790 C CA . TYR A 1 107 ? -6.241 6.662 9.033 1.00 98.56 107 TYR A CA 1
ATOM 791 C C . TYR A 1 107 ? -6.702 7.537 7.858 1.00 98.56 107 TYR A C 1
ATOM 793 O O . TYR A 1 107 ? -6.591 7.113 6.707 1.00 98.56 107 TYR A O 1
ATOM 801 N N . ILE A 1 108 ? -7.187 8.757 8.124 1.00 98.56 108 ILE A N 1
ATOM 802 C CA . ILE A 1 108 ? -7.609 9.689 7.071 1.00 98.56 108 ILE A CA 1
ATOM 803 C C . ILE A 1 108 ? -6.412 10.118 6.219 1.00 98.56 108 ILE A C 1
ATOM 805 O O . ILE A 1 108 ? -6.505 10.112 4.989 1.00 98.56 108 ILE A O 1
ATOM 809 N N . ALA A 1 109 ? -5.281 10.450 6.845 1.00 98.12 109 ALA A N 1
ATOM 810 C CA . ALA A 1 109 ? -4.068 10.848 6.139 1.00 98.12 109 ALA A CA 1
ATOM 811 C C . ALA A 1 109 ? -3.551 9.732 5.216 1.00 98.12 109 ALA A C 1
ATOM 813 O O . ALA A 1 109 ? -3.291 9.974 4.037 1.00 98.12 109 ALA A O 1
ATOM 814 N N . ILE A 1 110 ? -3.471 8.499 5.719 1.00 98.19 110 ILE A N 1
ATOM 815 C CA . ILE A 1 110 ? -2.989 7.333 4.969 1.00 98.19 110 ILE A CA 1
ATOM 816 C C . ILE A 1 110 ? -3.984 6.937 3.870 1.00 98.19 110 ILE A C 1
ATOM 818 O O . ILE A 1 110 ? -3.614 6.793 2.705 1.00 98.19 110 ILE A O 1
ATOM 822 N N . GLY A 1 111 ? -5.268 6.790 4.210 1.00 97.25 111 GLY A N 1
ATOM 823 C CA . GLY A 1 111 ? -6.303 6.376 3.263 1.00 97.25 111 GLY A CA 1
ATOM 824 C C . GLY A 1 111 ? -6.513 7.379 2.122 1.00 97.25 111 GLY A C 1
ATOM 825 O O . GLY A 1 111 ? -6.898 6.997 1.018 1.00 97.25 111 GLY A O 1
ATOM 826 N N . SER A 1 112 ? -6.212 8.658 2.345 1.00 96.94 112 SER A N 1
ATOM 827 C CA . SER A 1 112 ? -6.264 9.673 1.287 1.00 96.94 112 SER A CA 1
ATOM 828 C C . SER A 1 112 ? -5.133 9.526 0.263 1.00 96.94 112 SER A C 1
ATOM 830 O O . SER A 1 112 ? -5.271 10.017 -0.854 1.00 96.94 112 SER A O 1
ATOM 832 N N . LYS A 1 113 ? -4.032 8.846 0.615 1.00 96.50 113 LYS A N 1
ATOM 833 C CA . LYS A 1 113 ? -2.880 8.630 -0.273 1.00 96.50 113 LYS A CA 1
ATOM 834 C C . LYS A 1 113 ? -3.010 7.396 -1.159 1.00 96.50 113 LYS A C 1
ATOM 836 O O . LYS A 1 113 ? -2.335 7.325 -2.177 1.00 96.50 113 LYS A O 1
ATOM 841 N N . ILE A 1 114 ? -3.857 6.429 -0.808 1.00 95.81 114 ILE A N 1
ATOM 842 C CA . ILE A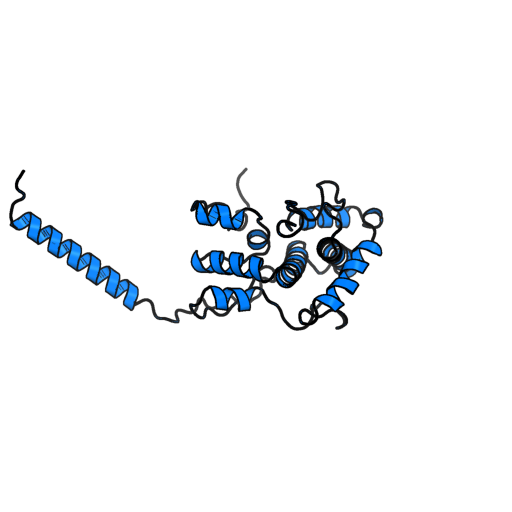 1 114 ? -4.047 5.219 -1.616 1.00 95.81 114 ILE A CA 1
ATOM 843 C C . ILE A 1 114 ? -5.183 5.424 -2.626 1.00 95.81 114 ILE A C 1
ATOM 845 O O . ILE A 1 114 ? -6.355 5.539 -2.267 1.00 95.81 114 ILE A O 1
ATOM 849 N N . SER A 1 115 ? -4.855 5.455 -3.914 1.00 94.19 115 SER A N 1
ATOM 850 C CA . SER A 1 115 ? -5.861 5.606 -4.970 1.00 94.19 115 SER A CA 1
ATOM 851 C C . SER A 1 115 ? -6.645 4.318 -5.238 1.00 94.19 115 SER A C 1
ATOM 853 O O . SER A 1 115 ? -6.145 3.206 -5.048 1.00 94.19 115 SER A O 1
ATOM 855 N N . CYS A 1 116 ? -7.900 4.482 -5.668 1.00 90.94 116 CYS A N 1
ATOM 856 C CA . CYS A 1 116 ? -8.831 3.419 -6.066 1.00 90.94 116 CYS A CA 1
ATOM 857 C C . CYS A 1 116 ? -9.206 3.556 -7.552 1.00 90.94 116 CYS A C 1
ATOM 859 O O . CYS A 1 116 ? -10.372 3.457 -7.954 1.00 90.94 116 CYS A O 1
ATOM 861 N N . GLU A 1 117 ? -8.192 3.802 -8.372 1.00 91.69 117 GLU A N 1
ATOM 862 C CA . GLU A 1 117 ? -8.295 4.242 -9.756 1.00 91.69 117 GLU A CA 1
ATOM 863 C C . GLU A 1 117 ? -8.662 3.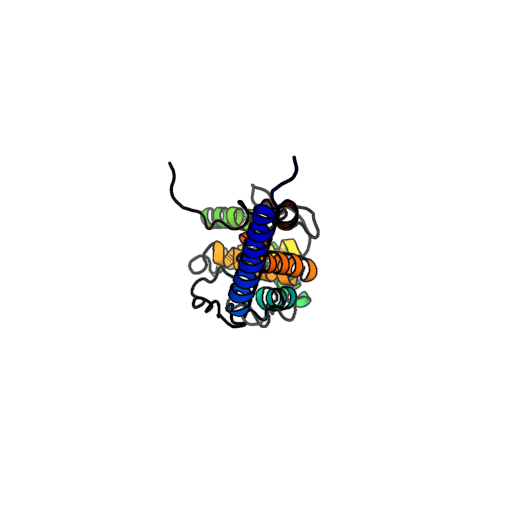112 -10.728 1.00 91.69 117 GLU A C 1
ATOM 865 O O . GLU A 1 117 ? -9.380 3.350 -11.694 1.00 91.69 117 GLU A O 1
ATOM 870 N N . TYR A 1 118 ? -8.258 1.869 -10.451 1.00 89.12 118 TYR A N 1
ATOM 871 C CA . TYR A 1 118 ? -8.405 0.769 -11.417 1.00 89.12 118 TYR A CA 1
ATOM 872 C C . TYR A 1 118 ? -9.816 0.179 -11.500 1.00 89.12 118 TYR A C 1
ATOM 874 O O . TYR A 1 118 ? -10.216 -0.320 -12.548 1.00 89.12 118 TYR A O 1
ATOM 882 N N . CYS A 1 119 ? -10.575 0.216 -10.401 1.00 80.75 119 CYS A N 1
ATOM 883 C CA . CYS A 1 119 ? -11.908 -0.394 -10.330 1.00 80.75 119 CYS A CA 1
ATOM 884 C C . CYS A 1 119 ? -13.023 0.638 -10.136 1.00 80.75 119 CYS A C 1
ATOM 886 O O . CYS A 1 119 ? -14.097 0.499 -10.716 1.00 80.75 119 CYS A O 1
ATOM 888 N N . CYS A 1 120 ? -12.785 1.675 -9.329 1.00 80.50 120 CYS A N 1
ATOM 889 C CA . CYS A 1 120 ? -13.824 2.633 -8.944 1.00 80.50 120 CYS A CA 1
ATOM 890 C C . CYS A 1 120 ? -13.552 4.048 -9.453 1.00 80.50 120 CYS A C 1
ATOM 892 O O . CYS A 1 120 ? -14.371 4.932 -9.217 1.00 80.50 120 CYS A O 1
ATOM 894 N N . THR A 1 121 ? -12.421 4.273 -10.135 1.00 88.88 121 THR A N 1
ATOM 895 C CA . THR A 1 121 ? -11.969 5.591 -10.622 1.00 88.88 121 THR A CA 1
ATOM 896 C C . THR A 1 121 ? -11.899 6.665 -9.529 1.00 88.88 121 THR A C 1
ATOM 898 O O . THR A 1 121 ? -11.870 7.857 -9.816 1.00 88.88 121 THR A O 1
ATOM 901 N N . ALA A 1 122 ? -11.882 6.244 -8.261 1.00 91.31 122 ALA A N 1
ATOM 902 C CA . ALA A 1 122 ? -11.835 7.150 -7.130 1.00 91.31 122 ALA A CA 1
ATOM 903 C C . ALA A 1 122 ? -10.374 7.551 -6.877 1.00 91.31 122 ALA A C 1
ATOM 905 O O . ALA A 1 122 ? -9.497 6.678 -6.880 1.00 91.31 122 ALA A O 1
ATOM 906 N N . PRO A 1 123 ? -10.094 8.842 -6.631 1.00 91.62 123 PRO A N 1
ATOM 907 C CA . PRO A 1 123 ? -8.730 9.314 -6.403 1.00 91.62 123 PRO A CA 1
ATOM 908 C C . PRO A 1 123 ? -8.129 8.762 -5.102 1.00 91.62 123 PRO A C 1
ATOM 910 O O . PRO A 1 123 ? -6.910 8.727 -4.978 1.00 91.62 123 PRO A O 1
ATOM 913 N N . SER A 1 124 ? -8.967 8.294 -4.171 1.00 95.00 124 SER A N 1
ATOM 914 C CA . SER A 1 124 ? -8.592 7.721 -2.875 1.00 95.00 124 SER A CA 1
ATOM 915 C C . SER A 1 124 ? -9.560 6.606 -2.437 1.00 95.00 124 SER A C 1
ATOM 917 O O . SER A 1 124 ? -10.676 6.508 -2.955 1.00 95.00 124 SER A O 1
ATOM 919 N N . VAL A 1 125 ? -9.162 5.760 -1.474 1.00 96.25 125 VAL A N 1
ATOM 920 C CA . VAL A 1 125 ? -10.024 4.692 -0.901 1.00 96.25 125 VAL A CA 1
ATOM 921 C C . VAL A 1 125 ? -11.090 5.222 0.070 1.00 96.25 125 VAL A C 1
ATOM 923 O O . VAL A 1 125 ? -12.088 4.547 0.350 1.00 96.25 125 VAL A O 1
ATOM 926 N N . ILE A 1 126 ? -10.906 6.451 0.551 1.00 97.38 126 ILE A N 1
ATOM 927 C CA . ILE A 1 126 ? -11.813 7.175 1.448 1.00 97.38 126 ILE A CA 1
ATOM 928 C C . ILE A 1 126 ? -12.066 8.599 0.962 1.00 97.38 126 ILE A C 1
ATOM 930 O O . ILE A 1 126 ? -11.245 9.180 0.255 1.00 97.38 126 ILE A O 1
ATOM 934 N N . PHE A 1 127 ? -13.188 9.174 1.372 1.00 96.88 127 PHE A N 1
ATOM 935 C CA . PHE A 1 127 ? -13.437 10.609 1.293 1.00 96.88 127 PHE A CA 1
ATOM 936 C C . PHE A 1 127 ? -12.657 11.372 2.384 1.00 96.88 127 PHE A C 1
ATOM 938 O O . PHE A 1 127 ? -12.169 10.753 3.332 1.00 96.88 127 PHE A O 1
ATOM 945 N N . PRO A 1 128 ? -12.556 12.717 2.299 1.00 96.06 128 PRO A N 1
ATOM 946 C CA . PRO A 1 128 ? -11.830 13.530 3.285 1.00 96.06 128 PRO A CA 1
ATOM 947 C C . PRO A 1 128 ? -12.336 13.419 4.732 1.00 96.06 128 PRO A C 1
ATOM 949 O O . PRO A 1 128 ? -11.633 13.797 5.661 1.00 96.06 128 PRO A O 1
ATOM 952 N N . ASP A 1 129 ? -13.555 12.921 4.933 1.00 96.19 129 ASP A N 1
ATOM 953 C CA . ASP A 1 129 ? -14.146 12.662 6.250 1.00 96.19 129 ASP A CA 1
ATOM 954 C C . ASP A 1 129 ? -13.825 11.253 6.799 1.00 96.19 129 ASP A C 1
ATOM 956 O O . ASP A 1 129 ? -14.268 10.893 7.891 1.00 96.19 129 ASP A O 1
ATOM 960 N N . GLY A 1 130 ? -13.057 10.450 6.055 1.00 96.88 130 GLY A N 1
ATOM 961 C CA . GLY A 1 130 ? -12.693 9.074 6.390 1.00 96.88 130 GLY A CA 1
ATOM 962 C C . GLY A 1 130 ? -13.697 8.015 5.936 1.00 96.88 130 GLY A C 1
ATOM 963 O O . GLY A 1 130 ? -13.402 6.819 6.039 1.00 96.88 130 GLY A O 1
ATOM 964 N N . ASN A 1 131 ? -14.863 8.408 5.417 1.00 97.06 131 ASN A N 1
ATOM 965 C CA . ASN A 1 131 ? -15.860 7.447 4.960 1.00 97.06 131 ASN A CA 1
ATOM 966 C C . ASN A 1 131 ? -15.401 6.724 3.682 1.00 97.06 131 ASN A C 1
ATOM 968 O O . ASN A 1 131 ? -14.690 7.308 2.863 1.00 97.06 131 ASN A O 1
ATOM 972 N N . PRO A 1 132 ? -15.816 5.460 3.470 1.00 96.38 132 PRO A N 1
ATOM 973 C CA . PRO A 1 132 ? -15.521 4.704 2.253 1.00 96.38 132 PRO A CA 1
ATOM 974 C C . PRO A 1 132 ? -15.844 5.470 0.962 1.00 96.38 132 PRO A C 1
ATOM 976 O O . PRO A 1 132 ? -16.993 5.854 0.747 1.00 96.38 132 PRO A O 1
ATOM 979 N N . ALA A 1 133 ? -14.866 5.612 0.061 1.00 95.12 133 ALA A N 1
ATOM 980 C CA . ALA A 1 133 ? -15.110 6.166 -1.275 1.00 95.12 133 ALA A CA 1
ATOM 981 C C . ALA A 1 133 ? -15.778 5.144 -2.210 1.00 95.12 133 ALA A C 1
ATOM 983 O O . ALA A 1 133 ? -16.500 5.508 -3.138 1.00 95.12 133 ALA A O 1
ATOM 984 N N . CYS A 1 134 ? -15.552 3.847 -1.967 1.00 92.75 134 CYS A N 1
ATOM 985 C CA . CYS A 1 134 ? -16.176 2.764 -2.719 1.00 92.75 134 CYS A CA 1
ATOM 986 C C . CYS A 1 134 ? -16.381 1.488 -1.880 1.00 92.75 134 CYS A C 1
ATOM 988 O O . CYS A 1 134 ? -15.720 1.257 -0.866 1.00 92.75 134 CYS A O 1
ATOM 990 N N . GLY A 1 135 ? -17.323 0.647 -2.320 1.00 92.00 135 GLY A N 1
ATOM 991 C CA . GLY A 1 135 ? -17.758 -0.571 -1.624 1.00 92.00 135 GLY A CA 1
ATOM 992 C C . GLY A 1 135 ? -17.278 -1.882 -2.253 1.00 92.00 135 GLY A C 1
ATOM 993 O O . GLY A 1 135 ? -17.971 -2.887 -2.134 1.00 92.00 135 GLY A O 1
ATOM 994 N N . CYS A 1 136 ? -16.153 -1.896 -2.975 1.00 95.06 136 CYS A N 1
ATOM 995 C CA . CYS A 1 136 ? -15.590 -3.141 -3.512 1.00 95.06 136 CYS A CA 1
ATOM 996 C C . CYS A 1 136 ? -14.750 -3.880 -2.455 1.00 95.06 136 CYS A C 1
ATOM 998 O O . CYS A 1 136 ? -14.255 -3.264 -1.509 1.00 95.06 136 CYS A O 1
ATOM 1000 N N . SER A 1 137 ? -14.565 -5.194 -2.620 1.00 95.88 137 SER A N 1
ATOM 1001 C CA . SER A 1 137 ? -13.768 -6.042 -1.714 1.00 95.88 137 SER A CA 1
ATOM 1002 C C . SER A 1 137 ? -12.353 -5.503 -1.488 1.00 95.88 137 SER A C 1
ATOM 1004 O O . SER A 1 137 ? -11.910 -5.446 -0.348 1.00 95.88 137 SER A O 1
ATOM 1006 N N . HIS A 1 138 ? -11.684 -5.020 -2.539 1.00 95.88 138 HIS A N 1
ATOM 1007 C CA . HIS A 1 138 ? -10.348 -4.420 -2.442 1.00 95.88 138 HIS A CA 1
ATOM 1008 C C . HIS A 1 138 ? -10.332 -3.189 -1.534 1.00 95.88 138 HIS A C 1
ATOM 1010 O O . HIS A 1 138 ? -9.425 -3.011 -0.731 1.00 95.88 138 HIS A O 1
ATOM 1016 N N . SER A 1 139 ? -11.362 -2.350 -1.633 1.00 96.50 139 SER A N 1
ATOM 1017 C CA . SER A 1 139 ? -11.486 -1.138 -0.828 1.00 96.50 139 SER A CA 1
ATOM 1018 C C . SER A 1 139 ? -11.756 -1.464 0.640 1.00 96.50 139 SER A C 1
ATOM 1020 O O . SER A 1 139 ? -11.148 -0.863 1.522 1.00 96.50 139 SER A O 1
ATOM 1022 N N . PHE A 1 140 ? -12.595 -2.475 0.908 1.00 97.44 140 PHE A N 1
ATOM 1023 C CA . PHE A 1 140 ? -12.731 -3.041 2.253 1.00 97.44 140 PHE A CA 1
ATOM 1024 C C . PHE A 1 140 ? -11.383 -3.555 2.769 1.00 97.44 140 PHE A C 1
ATOM 1026 O O . PHE A 1 140 ? -10.985 -3.184 3.861 1.00 97.44 140 PHE A O 1
ATOM 1033 N N . ALA A 1 141 ? -10.645 -4.342 1.986 1.00 98.06 141 ALA A N 1
ATOM 1034 C CA . ALA A 1 141 ? -9.359 -4.880 2.418 1.00 98.06 141 ALA A CA 1
ATOM 1035 C C . ALA A 1 141 ? -8.330 -3.784 2.724 1.00 98.06 141 ALA A C 1
ATOM 1037 O O . ALA A 1 141 ? -7.744 -3.791 3.801 1.00 98.06 141 ALA A O 1
ATOM 1038 N N . LEU A 1 142 ? -8.162 -2.796 1.839 1.00 98.12 142 LEU A N 1
ATOM 1039 C CA . LEU A 1 142 ? -7.211 -1.695 2.035 1.00 98.12 142 LEU A CA 1
ATOM 1040 C C . LEU A 1 142 ? -7.543 -0.859 3.279 1.00 98.12 142 LEU A C 1
ATOM 1042 O O . LEU A 1 142 ? -6.661 -0.599 4.095 1.00 98.12 142 LEU A O 1
ATOM 1046 N N . ARG A 1 143 ? -8.814 -0.481 3.479 1.00 98.19 143 ARG A N 1
ATOM 1047 C CA . ARG A 1 143 ? -9.227 0.220 4.708 1.00 98.19 143 ARG A CA 1
ATOM 1048 C C . ARG A 1 143 ? -9.072 -0.660 5.945 1.00 98.19 143 ARG A C 1
ATOM 1050 O O . ARG A 1 143 ? -8.657 -0.167 6.990 1.00 98.19 143 ARG A O 1
ATOM 1057 N N . GLY A 1 144 ? -9.382 -1.949 5.821 1.00 97.69 144 GLY A N 1
ATOM 1058 C CA . GLY A 1 144 ? -9.248 -2.942 6.880 1.00 97.69 144 GLY A CA 1
ATOM 1059 C C . GLY A 1 144 ? -7.807 -3.081 7.357 1.00 97.69 144 GLY A C 1
ATOM 1060 O O . GLY A 1 144 ? -7.573 -3.019 8.560 1.00 97.69 144 GLY A O 1
ATOM 1061 N N . ILE A 1 145 ? -6.849 -3.164 6.428 1.00 98.19 145 ILE A N 1
ATOM 1062 C CA . ILE A 1 145 ? -5.406 -3.156 6.714 1.00 98.19 145 ILE A CA 1
ATOM 1063 C C . ILE A 1 145 ? -5.033 -1.900 7.499 1.00 98.19 145 ILE A C 1
ATOM 1065 O O . ILE A 1 145 ? -4.461 -2.013 8.579 1.00 98.19 145 ILE A O 1
ATOM 1069 N N . ALA A 1 146 ? -5.406 -0.713 7.004 1.00 98.44 146 ALA A N 1
ATOM 1070 C CA . ALA A 1 146 ? -5.082 0.549 7.671 1.00 98.44 146 ALA A CA 1
ATOM 1071 C C . ALA A 1 146 ? -5.593 0.571 9.118 1.00 98.44 146 ALA A C 1
ATOM 1073 O O . ALA A 1 146 ? -4.844 0.838 10.054 1.00 98.44 146 ALA A O 1
ATOM 1074 N N . LYS A 1 147 ? -6.871 0.236 9.316 1.00 98.44 147 LYS A N 1
ATOM 1075 C CA . LYS A 1 147 ? -7.502 0.209 10.640 1.00 98.44 147 LYS A CA 1
ATOM 1076 C C . LYS A 1 147 ? -6.875 -0.837 11.560 1.00 98.44 147 LYS A C 1
ATOM 1078 O O . LYS A 1 147 ? -6.628 -0.555 12.732 1.00 98.44 147 LYS A O 1
ATOM 1083 N N . TYR A 1 148 ? -6.615 -2.037 11.054 1.00 98.12 148 TYR A N 1
ATOM 1084 C CA . TYR A 1 148 ? -6.026 -3.116 11.837 1.00 98.12 148 TYR A CA 1
ATOM 1085 C C . TYR A 1 148 ? -4.601 -2.773 12.273 1.00 98.12 148 TYR A C 1
ATOM 1087 O O . TYR A 1 148 ? -4.297 -2.840 13.460 1.00 98.12 148 TYR A O 1
ATOM 1095 N N . LEU A 1 149 ? -3.752 -2.314 11.352 1.00 98.06 149 LEU A N 1
ATOM 1096 C CA . LEU A 1 149 ? -2.380 -1.941 11.682 1.00 98.06 149 LEU A CA 1
ATOM 1097 C C . LEU A 1 149 ? -2.316 -0.766 12.651 1.00 98.06 149 LEU A C 1
ATOM 1099 O O . LEU A 1 149 ? -1.559 -0.822 13.612 1.00 98.06 149 LEU A O 1
ATOM 1103 N N . LEU A 1 150 ? -3.147 0.261 12.471 1.00 98.12 150 LEU A N 1
ATOM 1104 C CA . LEU A 1 150 ? -3.184 1.384 13.407 1.00 98.12 150 LEU A CA 1
ATOM 1105 C C . LEU A 1 150 ? -3.654 0.957 14.802 1.00 98.12 150 LEU A C 1
ATOM 1107 O O . LEU A 1 150 ? -3.100 1.412 15.797 1.00 98.12 150 LEU A O 1
ATOM 1111 N N . THR A 1 151 ? -4.648 0.071 14.897 1.00 97.31 151 THR A N 1
ATOM 1112 C CA . THR A 1 151 ? -5.186 -0.358 16.200 1.00 97.31 151 THR A CA 1
ATOM 1113 C C . THR A 1 151 ? -4.315 -1.384 16.918 1.00 97.31 151 THR A C 1
ATOM 1115 O O . THR A 1 151 ? -4.252 -1.349 18.143 1.00 97.31 151 THR A O 1
ATOM 1118 N N . GLN A 1 152 ? -3.664 -2.297 16.193 1.00 96.56 152 GLN A N 1
ATOM 1119 C CA . GLN A 1 152 ? -2.854 -3.366 16.790 1.00 96.56 152 GLN A CA 1
ATOM 1120 C C . GLN A 1 152 ? -1.366 -3.016 16.876 1.00 96.56 152 GLN A C 1
ATOM 1122 O O . GLN A 1 152 ? -0.675 -3.486 17.776 1.00 96.56 152 GLN A O 1
ATOM 1127 N N . TYR A 1 153 ? -0.872 -2.196 15.950 1.00 95.69 153 TYR A N 1
ATOM 1128 C CA . TYR A 1 153 ? 0.551 -1.919 15.767 1.00 95.69 153 TYR A CA 1
ATOM 1129 C C . TYR A 1 153 ? 0.872 -0.425 15.672 1.00 95.69 153 TYR A C 1
ATOM 1131 O O . TYR A 1 153 ? 2.014 -0.092 15.363 1.00 95.69 153 TYR A O 1
ATOM 1139 N N . GLY A 1 154 ? -0.071 0.479 15.968 1.00 92.19 154 GLY A N 1
ATOM 1140 C CA . GLY A 1 154 ? 0.097 1.928 15.796 1.00 92.19 154 GLY A CA 1
ATOM 1141 C C . GLY A 1 154 ? 1.292 2.541 16.534 1.00 92.19 154 GLY A C 1
ATOM 1142 O O . GLY A 1 154 ? 1.821 3.546 16.066 1.00 92.19 154 GLY A O 1
ATOM 1143 N N . ASP A 1 155 ? 1.756 1.917 17.620 1.00 92.88 155 ASP A N 1
ATOM 1144 C CA . ASP A 1 155 ? 2.953 2.331 18.373 1.00 92.88 155 ASP A CA 1
ATOM 1145 C C . ASP A 1 155 ? 4.275 1.869 17.728 1.00 92.88 155 ASP A C 1
ATOM 1147 O O . ASP A 1 155 ? 5.353 2.334 18.094 1.00 92.88 155 ASP A O 1
ATOM 1151 N N . SER A 1 156 ? 4.203 0.921 16.792 1.00 92.06 156 SER A N 1
ATOM 1152 C CA . SER A 1 156 ? 5.355 0.261 16.158 1.00 92.06 156 SER A CA 1
ATOM 1153 C C . SER A 1 156 ? 5.419 0.424 14.639 1.00 92.06 156 SER A C 1
ATOM 1155 O O . SER A 1 156 ? 6.476 0.170 14.069 1.00 92.06 156 SER A O 1
ATOM 1157 N N . TYR A 1 157 ? 4.311 0.827 14.010 1.00 93.62 157 TYR A N 1
ATOM 1158 C CA . TYR A 1 157 ? 4.201 1.117 12.584 1.00 93.62 157 TYR A CA 1
ATOM 1159 C C . TYR A 1 157 ? 3.973 2.618 12.375 1.00 93.62 157 TYR A C 1
ATOM 1161 O O . TYR A 1 157 ? 3.021 3.196 12.916 1.00 93.62 157 TYR A O 1
ATOM 1169 N N . THR A 1 158 ? 4.818 3.243 11.558 1.00 95.88 158 THR A N 1
ATOM 1170 C CA . THR A 1 158 ? 4.616 4.611 11.067 1.00 95.88 158 THR A CA 1
ATOM 1171 C C . THR A 1 158 ? 3.529 4.659 9.994 1.00 95.88 158 THR A C 1
ATOM 1173 O O . THR A 1 158 ? 3.103 3.633 9.460 1.00 95.88 158 THR A O 1
ATOM 1176 N N . ASP A 1 159 ? 3.066 5.862 9.655 1.00 96.81 159 ASP A N 1
ATOM 1177 C CA . ASP A 1 159 ? 2.054 6.052 8.609 1.00 96.81 159 ASP A CA 1
ATOM 1178 C C . ASP A 1 159 ? 2.555 5.584 7.241 1.00 96.81 159 ASP A C 1
ATOM 1180 O O . ASP A 1 159 ? 1.798 5.010 6.458 1.00 96.81 159 ASP A O 1
ATOM 1184 N N . GLU A 1 160 ? 3.844 5.775 6.974 1.00 95.44 160 GLU A N 1
ATOM 1185 C CA . GLU A 1 160 ? 4.505 5.326 5.756 1.00 95.44 160 GLU A CA 1
ATOM 1186 C C . GLU A 1 160 ? 4.609 3.799 5.695 1.00 95.44 160 GLU A C 1
ATOM 1188 O O . GLU A 1 160 ? 4.398 3.232 4.627 1.00 95.44 160 GLU A O 1
ATOM 1193 N N . GLU A 1 161 ? 4.870 3.118 6.817 1.00 95.88 161 GLU A N 1
ATOM 1194 C CA . GLU A 1 161 ? 4.874 1.648 6.873 1.00 95.88 161 GLU A CA 1
ATOM 1195 C C . GLU A 1 161 ? 3.465 1.072 6.650 1.00 95.88 161 GLU A C 1
ATOM 1197 O O . GLU A 1 161 ? 3.305 0.078 5.940 1.00 95.88 161 GLU A O 1
ATOM 1202 N N . VAL A 1 162 ? 2.423 1.715 7.191 1.00 97.62 162 VAL A N 1
ATOM 1203 C CA . VAL A 1 162 ? 1.028 1.318 6.927 1.00 97.62 162 VAL A CA 1
ATOM 1204 C C . VAL A 1 162 ? 0.662 1.559 5.459 1.00 97.62 162 VAL A C 1
ATOM 1206 O O . VAL A 1 162 ? 0.079 0.683 4.820 1.00 97.62 162 VAL A O 1
ATOM 1209 N N . LEU A 1 163 ? 1.023 2.717 4.895 1.00 97.62 163 LEU A N 1
ATOM 1210 C CA . LEU A 1 163 ? 0.794 3.016 3.479 1.00 97.62 163 LEU A CA 1
ATOM 1211 C C . LEU A 1 163 ? 1.544 2.041 2.565 1.00 97.62 163 LEU A C 1
ATOM 1213 O O . LEU A 1 163 ? 0.999 1.610 1.545 1.00 97.62 163 LEU A O 1
ATOM 1217 N N . PHE A 1 164 ? 2.780 1.691 2.918 1.00 96.44 164 PHE A N 1
ATOM 1218 C CA . PHE A 1 164 ? 3.576 0.705 2.201 1.00 96.44 164 PHE A CA 1
ATOM 1219 C C . PHE A 1 164 ? 2.851 -0.640 2.159 1.00 96.44 164 PHE A C 1
ATOM 1221 O O . PHE A 1 164 ? 2.623 -1.164 1.070 1.00 96.44 164 PHE A O 1
ATOM 1228 N N . GLU A 1 165 ? 2.381 -1.141 3.303 1.00 97.25 165 GLU A N 1
ATOM 1229 C CA . GLU A 1 165 ? 1.628 -2.396 3.360 1.00 97.25 165 GLU A CA 1
ATOM 1230 C C . GLU A 1 165 ? 0.351 -2.335 2.508 1.00 97.25 165 GLU A C 1
ATOM 1232 O O . GLU A 1 165 ? 0.084 -3.227 1.703 1.00 97.25 165 GLU A O 1
ATOM 1237 N N . MET A 1 166 ? -0.430 -1.257 2.615 1.00 98.00 166 MET A N 1
ATOM 1238 C CA . MET A 1 166 ? -1.613 -1.081 1.768 1.00 98.00 166 MET A CA 1
ATOM 1239 C C . MET A 1 166 ? -1.249 -1.074 0.275 1.00 98.00 166 MET A C 1
ATOM 1241 O O . MET A 1 166 ? -1.993 -1.603 -0.553 1.00 98.00 166 MET A O 1
ATOM 1245 N N . THR A 1 167 ? -0.095 -0.509 -0.083 1.00 97.75 167 THR A N 1
ATOM 1246 C CA . THR A 1 167 ? 0.398 -0.489 -1.465 1.00 97.75 167 THR A CA 1
ATOM 1247 C C . THR A 1 167 ? 0.799 -1.880 -1.938 1.00 97.75 167 THR A C 1
ATOM 1249 O O . THR A 1 167 ? 0.435 -2.247 -3.053 1.00 97.75 167 THR A O 1
ATOM 1252 N N . VAL A 1 168 ? 1.466 -2.679 -1.099 1.00 97.25 168 VAL A N 1
ATOM 1253 C CA . VAL A 1 168 ? 1.776 -4.089 -1.394 1.00 97.25 168 VAL A CA 1
ATOM 1254 C C . VAL A 1 168 ? 0.496 -4.840 -1.766 1.00 97.25 168 VAL A C 1
ATOM 1256 O O . VAL A 1 168 ? 0.417 -5.438 -2.839 1.00 97.25 168 VAL A O 1
ATOM 1259 N N . TRP A 1 169 ? -0.555 -4.730 -0.951 1.00 97.94 169 TRP A N 1
ATOM 1260 C CA . TRP A 1 169 ? -1.830 -5.393 -1.236 1.00 97.94 169 TRP A CA 1
ATOM 1261 C C . TRP A 1 169 ? -2.508 -4.876 -2.501 1.00 97.94 169 TRP A C 1
ATOM 1263 O O . TRP A 1 169 ? -2.983 -5.666 -3.316 1.00 97.94 169 TRP A O 1
ATOM 1273 N N . LYS A 1 170 ? -2.509 -3.558 -2.727 1.00 97.19 170 LYS A N 1
ATOM 1274 C CA . LYS A 1 170 ? -3.019 -2.987 -3.979 1.00 97.19 170 LYS A CA 1
ATOM 1275 C C . LYS A 1 170 ? -2.260 -3.526 -5.196 1.00 97.19 170 LYS A C 1
ATOM 1277 O O . LYS A 1 170 ? -2.894 -3.806 -6.215 1.00 97.19 170 LYS A O 1
ATOM 1282 N N . ASN A 1 171 ? -0.941 -3.695 -5.101 1.00 96.81 171 ASN A N 1
ATOM 1283 C CA . ASN A 1 171 ? -0.133 -4.258 -6.179 1.00 96.81 171 ASN A CA 1
ATOM 1284 C C . ASN A 1 171 ? -0.556 -5.687 -6.513 1.00 96.81 171 ASN A C 1
ATOM 1286 O O . ASN A 1 171 ? -0.692 -6.007 -7.689 1.00 96.81 171 ASN A O 1
ATOM 1290 N N . LEU A 1 172 ? -0.847 -6.501 -5.501 1.00 97.00 172 LEU A N 1
ATOM 1291 C CA . LEU A 1 172 ? -1.320 -7.874 -5.680 1.00 97.00 172 LEU A CA 1
ATOM 1292 C C . LEU A 1 172 ? -2.750 -7.942 -6.230 1.00 97.00 172 LEU A C 1
ATOM 1294 O O . LEU A 1 172 ? -3.063 -8.827 -7.021 1.00 97.00 172 LEU A O 1
ATOM 1298 N N . PHE A 1 173 ? -3.617 -6.993 -5.873 1.00 96.31 173 PHE A N 1
ATOM 1299 C CA . PHE A 1 173 ? -4.979 -6.924 -6.416 1.00 96.31 173 PHE A CA 1
ATOM 1300 C C . PHE A 1 173 ? -5.013 -6.484 -7.887 1.00 96.31 173 PHE A C 1
ATOM 1302 O O . PHE A 1 173 ? -5.913 -6.877 -8.630 1.00 96.31 173 PHE A O 1
ATOM 1309 N N . PHE A 1 174 ? -4.044 -5.671 -8.319 1.00 96.31 174 PHE A N 1
ATOM 1310 C CA . PHE A 1 174 ? -4.005 -5.083 -9.663 1.00 96.31 174 PHE A CA 1
ATOM 1311 C C . PHE A 1 174 ? -2.627 -5.224 -10.336 1.00 96.31 174 PHE A C 1
ATOM 1313 O O . PHE A 1 174 ? -2.073 -4.226 -10.808 1.00 96.31 174 PHE A O 1
ATOM 1320 N N . PRO A 1 175 ? -2.081 -6.451 -10.452 1.00 95.94 175 PRO A N 1
ATOM 1321 C CA . PRO A 1 175 ? -0.672 -6.680 -10.780 1.00 95.94 175 PRO A CA 1
ATOM 1322 C C . PRO A 1 175 ? -0.285 -6.113 -12.141 1.00 95.94 175 PRO A C 1
ATOM 1324 O O . PRO A 1 175 ? 0.777 -5.525 -12.296 1.00 95.94 175 PRO A O 1
ATOM 1327 N N . LYS A 1 176 ? -1.171 -6.214 -13.138 1.00 95.00 176 LYS A N 1
ATOM 1328 C CA . LYS A 1 176 ? -0.910 -5.659 -14.470 1.00 95.00 176 LYS A CA 1
ATOM 1329 C C . LYS A 1 176 ? -0.652 -4.150 -14.414 1.00 95.00 176 LYS A C 1
ATOM 1331 O O . LYS A 1 176 ? 0.309 -3.669 -15.005 1.00 95.00 176 LYS A O 1
ATOM 1336 N N . ASN A 1 177 ? -1.527 -3.410 -13.737 1.00 93.62 177 ASN A N 1
ATOM 1337 C CA . ASN A 1 177 ? -1.471 -1.953 -13.709 1.00 93.62 177 ASN A CA 1
ATOM 1338 C C . ASN A 1 177 ? -0.303 -1.441 -12.862 1.00 93.62 177 ASN A C 1
ATOM 1340 O O . ASN A 1 177 ? 0.333 -0.450 -13.212 1.00 93.62 177 ASN A O 1
ATOM 1344 N N . THR A 1 178 ? -0.012 -2.108 -11.748 1.00 94.88 178 THR A N 1
ATOM 1345 C CA . THR A 1 178 ? 1.060 -1.699 -10.835 1.00 94.88 178 THR A CA 1
ATOM 1346 C C . THR A 1 178 ? 2.438 -2.054 -11.377 1.00 94.88 178 THR A C 1
ATOM 1348 O O . THR A 1 178 ? 3.338 -1.222 -11.284 1.00 94.88 178 THR A O 1
ATOM 1351 N N . VAL A 1 179 ? 2.589 -3.201 -12.051 1.00 96.06 179 VAL A N 1
ATOM 1352 C CA . VAL A 1 179 ? 3.812 -3.537 -12.801 1.00 96.06 179 VAL A CA 1
ATOM 1353 C C . VAL A 1 179 ? 4.052 -2.538 -13.932 1.00 96.06 179 VAL A C 1
ATOM 1355 O O . VAL A 1 179 ? 5.179 -2.094 -14.109 1.00 96.06 179 VAL A O 1
ATOM 1358 N N . GLU A 1 180 ? 3.016 -2.121 -14.665 1.00 94.94 180 GLU A N 1
ATOM 1359 C CA . GLU A 1 180 ? 3.156 -1.095 -15.710 1.00 94.94 180 GLU A CA 1
ATOM 1360 C C . GLU A 1 180 ? 3.672 0.238 -15.141 1.00 94.94 180 GLU A C 1
ATOM 1362 O O . GLU A 1 180 ? 4.621 0.814 -15.675 1.00 94.94 180 GLU A O 1
ATOM 1367 N N . LYS A 1 181 ? 3.103 0.703 -14.019 1.00 94.88 181 LYS A N 1
ATOM 1368 C CA . LYS A 1 181 ? 3.582 1.902 -13.313 1.00 94.88 181 LYS A CA 1
ATOM 1369 C C . LYS A 1 181 ? 5.028 1.755 -12.836 1.00 94.88 181 LYS A C 1
ATOM 1371 O O . LYS A 1 181 ? 5.839 2.647 -13.073 1.00 94.88 181 LYS A O 1
ATOM 1376 N N . ALA A 1 182 ? 5.359 0.639 -12.192 1.00 95.50 182 ALA A N 1
ATOM 1377 C CA . ALA A 1 182 ? 6.704 0.373 -11.693 1.00 95.50 182 ALA A CA 1
ATOM 1378 C C . ALA A 1 182 ? 7.737 0.295 -12.829 1.00 95.50 182 ALA A C 1
ATOM 1380 O O . ALA A 1 182 ? 8.791 0.921 -12.743 1.00 95.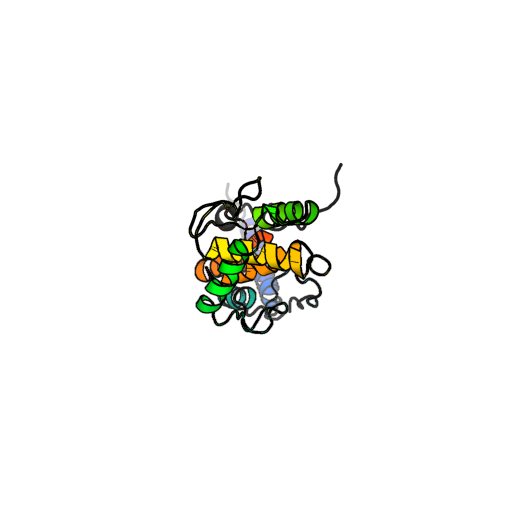50 182 ALA A O 1
ATOM 1381 N N . ALA A 1 183 ? 7.410 -0.376 -13.936 1.00 94.81 183 ALA A N 1
ATOM 1382 C CA . ALA A 1 183 ? 8.278 -0.451 -15.109 1.00 94.81 183 ALA A CA 1
ATOM 1383 C C . ALA A 1 183 ? 8.501 0.935 -15.729 1.00 94.81 183 ALA A C 1
ATOM 1385 O O . ALA A 1 183 ? 9.615 1.258 -16.142 1.00 94.81 183 ALA A O 1
ATOM 1386 N N . ALA A 1 184 ? 7.465 1.782 -15.754 1.00 92.94 184 ALA A N 1
ATOM 1387 C CA . ALA A 1 184 ? 7.586 3.161 -16.210 1.00 92.94 184 ALA A CA 1
ATOM 1388 C C . ALA A 1 184 ? 8.501 3.995 -15.293 1.00 92.94 184 ALA A C 1
ATOM 1390 O O . ALA A 1 184 ? 9.331 4.748 -15.803 1.00 92.94 184 ALA A O 1
ATOM 1391 N N . LEU A 1 185 ? 8.408 3.834 -13.968 1.00 92.19 185 LEU A N 1
ATOM 1392 C CA . LEU A 1 185 ? 9.323 4.475 -13.014 1.00 92.19 185 LEU A CA 1
ATOM 1393 C C . LEU A 1 185 ? 10.773 4.033 -13.258 1.00 92.19 185 LEU A C 1
ATOM 1395 O O . LEU A 1 185 ? 11.644 4.882 -13.446 1.00 92.19 185 LEU A O 1
ATOM 1399 N N . ILE A 1 186 ? 11.019 2.723 -13.372 1.00 91.12 186 ILE A N 1
ATOM 1400 C CA . ILE A 1 186 ? 12.355 2.161 -13.633 1.00 91.12 186 ILE A CA 1
ATOM 1401 C C . ILE A 1 186 ? 12.923 2.676 -14.959 1.00 91.12 186 ILE A C 1
ATOM 1403 O O . ILE A 1 186 ? 14.057 3.159 -15.007 1.00 91.12 186 ILE A O 1
ATOM 1407 N N . ALA A 1 187 ? 12.134 2.640 -16.037 1.00 89.94 187 ALA A N 1
ATOM 1408 C CA . ALA A 1 187 ? 12.556 3.114 -17.356 1.00 89.94 187 ALA A CA 1
ATOM 1409 C C . ALA A 1 187 ? 12.938 4.607 -17.353 1.00 89.94 187 ALA A C 1
ATOM 1411 O O . ALA A 1 187 ? 13.817 5.024 -18.110 1.00 89.94 187 ALA A O 1
ATOM 1412 N N . ASN A 1 188 ? 12.318 5.397 -16.472 1.00 87.50 188 ASN A N 1
ATOM 1413 C CA . ASN A 1 188 ? 12.610 6.816 -16.276 1.00 87.50 188 ASN A CA 1
ATOM 1414 C C . ASN A 1 188 ? 13.608 7.087 -15.135 1.00 87.50 188 ASN A C 1
ATOM 1416 O O . ASN A 1 188 ? 13.853 8.248 -14.814 1.00 87.50 188 ASN A O 1
ATOM 1420 N N . ARG A 1 189 ? 14.230 6.043 -14.563 1.00 87.75 189 ARG A N 1
ATOM 1421 C CA . ARG A 1 189 ? 15.205 6.127 -13.458 1.00 87.75 189 ARG A CA 1
ATOM 1422 C C . ARG A 1 189 ? 14.647 6.841 -12.224 1.00 87.75 189 ARG A C 1
ATOM 1424 O O . ARG A 1 189 ? 15.339 7.643 -11.601 1.00 87.75 189 ARG A O 1
ATOM 1431 N N . MET A 1 190 ? 13.387 6.567 -11.917 1.00 86.62 190 MET A N 1
ATOM 1432 C CA . MET A 1 190 ? 12.684 7.078 -10.748 1.00 86.62 190 MET A CA 1
ATOM 1433 C C . MET A 1 190 ? 12.559 5.985 -9.693 1.00 86.62 190 MET A C 1
ATOM 1435 O O . MET A 1 190 ? 12.440 4.804 -10.027 1.00 86.62 190 MET A O 1
ATOM 1439 N N . ASP A 1 191 ? 12.551 6.388 -8.426 1.00 87.69 191 ASP A N 1
ATOM 1440 C CA . ASP A 1 191 ? 12.366 5.460 -7.318 1.00 87.69 191 ASP A CA 1
ATOM 1441 C C . ASP A 1 191 ? 10.937 4.910 -7.296 1.00 87.69 191 ASP A C 1
ATOM 1443 O O . ASP A 1 191 ? 9.962 5.620 -7.560 1.00 87.69 191 ASP A O 1
ATOM 1447 N N . ILE A 1 192 ? 10.810 3.631 -6.945 1.00 91.25 192 ILE A N 1
ATOM 1448 C CA . ILE A 1 192 ? 9.511 3.008 -6.708 1.00 91.25 192 ILE A CA 1
ATOM 1449 C C . ILE A 1 192 ? 9.151 3.236 -5.241 1.00 91.25 192 ILE A C 1
ATOM 1451 O O . ILE A 1 192 ? 9.723 2.621 -4.338 1.00 91.25 192 ILE A O 1
ATOM 1455 N N . THR A 1 193 ? 8.180 4.117 -5.013 1.00 92.56 193 THR A N 1
ATOM 1456 C CA . THR A 1 193 ? 7.662 4.448 -3.681 1.00 92.56 193 THR A CA 1
ATOM 1457 C C . THR A 1 193 ? 6.150 4.223 -3.611 1.00 92.56 193 THR A C 1
ATOM 1459 O O . THR A 1 193 ? 5.470 4.251 -4.646 1.00 92.56 193 THR A O 1
ATOM 1462 N N . PRO A 1 194 ? 5.585 4.029 -2.405 1.00 94.12 194 PRO A N 1
ATOM 1463 C CA . PRO A 1 194 ? 4.143 3.989 -2.207 1.00 94.12 194 PRO A CA 1
ATOM 1464 C C . PRO A 1 194 ? 3.423 5.208 -2.782 1.00 94.12 194 PRO A C 1
ATOM 1466 O O . PRO A 1 194 ? 2.428 5.049 -3.486 1.00 94.12 194 PRO A O 1
ATOM 1469 N N . ASP A 1 195 ? 3.936 6.417 -2.551 1.00 92.81 195 ASP A N 1
ATOM 1470 C CA . ASP A 1 195 ? 3.320 7.639 -3.077 1.00 92.81 195 ASP A CA 1
ATOM 1471 C C . ASP A 1 195 ? 3.304 7.645 -4.617 1.00 92.81 195 ASP A C 1
ATOM 1473 O O . ASP A 1 195 ? 2.271 7.935 -5.219 1.00 92.81 195 ASP A O 1
ATOM 1477 N N . ALA A 1 196 ? 4.403 7.242 -5.269 1.00 92.50 196 ALA A N 1
ATOM 1478 C CA . ALA A 1 196 ? 4.472 7.189 -6.729 1.00 92.50 196 ALA A CA 1
ATOM 1479 C C . ALA A 1 196 ? 3.506 6.144 -7.317 1.00 92.50 196 ALA A C 1
ATOM 1481 O O . ALA A 1 196 ? 2.763 6.439 -8.254 1.00 92.50 196 ALA A O 1
ATOM 1482 N N . LEU A 1 197 ? 3.460 4.931 -6.752 1.00 94.75 197 LEU A N 1
ATOM 1483 C CA . LEU A 1 197 ? 2.560 3.872 -7.229 1.00 94.75 197 LEU A CA 1
ATOM 1484 C C . LEU A 1 197 ? 1.078 4.220 -7.027 1.00 94.75 197 LEU A C 1
ATOM 1486 O O . LEU A 1 197 ? 0.226 3.809 -7.829 1.00 94.75 197 LEU A O 1
ATOM 1490 N N . ASN A 1 198 ? 0.768 5.003 -5.993 1.00 95.00 198 ASN A N 1
ATOM 1491 C CA . ASN A 1 198 ? -0.585 5.459 -5.696 1.00 95.00 198 ASN A CA 1
ATOM 1492 C C . ASN A 1 198 ? -0.961 6.803 -6.319 1.00 95.00 198 ASN A C 1
ATOM 1494 O O . ASN A 1 198 ? -2.121 7.206 -6.224 1.00 95.00 198 ASN A O 1
ATOM 1498 N N . ASP A 1 199 ? -0.064 7.463 -7.042 1.00 93.31 199 ASP A N 1
ATOM 1499 C CA . ASP A 1 199 ? -0.453 8.581 -7.885 1.00 93.31 199 ASP A CA 1
ATOM 1500 C C . ASP A 1 199 ? -1.259 8.054 -9.087 1.00 93.31 199 ASP A C 1
ATOM 1502 O O . ASP A 1 199 ? -0.749 7.362 -9.977 1.00 93.31 199 ASP A O 1
ATOM 1506 N N . HIS A 1 200 ? -2.558 8.353 -9.115 1.00 90.50 200 HIS A N 1
ATOM 1507 C CA . HIS A 1 200 ? -3.448 7.952 -10.208 1.00 90.50 200 HIS A CA 1
ATOM 1508 C C . HIS A 1 200 ? -3.121 8.665 -11.532 1.00 90.50 200 HIS A C 1
ATOM 1510 O O . HIS A 1 200 ? -3.528 8.191 -12.587 1.00 90.50 200 HIS A O 1
ATOM 1516 N N . THR A 1 201 ? -2.349 9.754 -11.485 1.00 90.50 201 THR A N 1
ATOM 1517 C CA . THR A 1 201 ? -1.922 10.545 -12.650 1.00 90.50 201 THR A CA 1
ATOM 1518 C C . THR A 1 201 ? -0.513 10.194 -13.138 1.00 90.50 201 THR A C 1
ATOM 1520 O O . THR A 1 201 ? -0.045 10.761 -14.123 1.00 90.50 201 THR A O 1
ATOM 1523 N N . LEU A 1 202 ? 0.174 9.242 -12.488 1.00 90.50 202 LEU A N 1
ATOM 1524 C CA . LEU A 1 202 ? 1.579 8.911 -12.756 1.00 90.50 202 LEU A CA 1
ATOM 1525 C C . LEU A 1 202 ? 1.880 8.708 -14.249 1.00 90.50 202 LEU A C 1
ATOM 1527 O O . LEU A 1 202 ? 2.790 9.327 -14.796 1.00 90.50 202 LEU A O 1
ATOM 1531 N N . LEU A 1 203 ? 1.123 7.829 -14.911 1.00 87.00 203 LEU A N 1
ATOM 1532 C CA . LEU A 1 203 ? 1.386 7.464 -16.305 1.00 87.00 203 LEU A CA 1
ATOM 1533 C C . LEU A 1 203 ? 1.154 8.642 -17.257 1.00 87.00 203 LEU A C 1
ATOM 1535 O O . LEU A 1 203 ? 1.910 8.809 -18.210 1.00 87.00 203 LEU A O 1
ATOM 1539 N N . GLU A 1 204 ? 0.159 9.485 -16.976 1.00 88.06 204 GLU A N 1
ATOM 1540 C CA . GLU A 1 204 ? -0.118 10.696 -17.755 1.00 88.06 204 GLU A CA 1
ATOM 1541 C C . GLU A 1 204 ? 1.039 11.692 -17.635 1.00 88.06 204 GLU A C 1
ATOM 1543 O O . GLU A 1 204 ? 1.522 12.210 -18.642 1.00 88.06 204 GLU A O 1
ATOM 1548 N N . LYS A 1 205 ? 1.544 11.900 -16.414 1.00 86.94 205 LYS A N 1
ATOM 1549 C CA . LYS A 1 205 ? 2.701 12.763 -16.156 1.00 86.94 205 LYS A CA 1
ATOM 1550 C C . LYS A 1 205 ? 3.965 12.246 -16.844 1.00 86.94 205 LYS A C 1
ATOM 1552 O O . LYS A 1 205 ? 4.680 13.029 -17.466 1.00 86.94 205 LYS A O 1
ATOM 1557 N N . ILE A 1 206 ? 4.214 10.932 -16.802 1.00 85.12 206 ILE A N 1
ATOM 1558 C CA . ILE A 1 206 ? 5.343 10.310 -17.512 1.00 85.12 206 ILE A CA 1
ATOM 1559 C C . ILE A 1 206 ? 5.222 10.529 -19.023 1.00 85.12 206 ILE A C 1
ATOM 1561 O O . ILE A 1 206 ? 6.184 10.954 -19.661 1.00 85.12 206 ILE A O 1
ATOM 1565 N N . GLN A 1 207 ? 4.043 10.296 -19.603 1.00 85.06 207 GLN A N 1
ATOM 1566 C CA . GLN A 1 207 ? 3.804 10.499 -21.036 1.00 85.06 207 GLN A CA 1
ATOM 1567 C C . GLN A 1 207 ? 3.939 11.968 -21.456 1.00 85.06 207 GLN A C 1
ATOM 1569 O O . GLN A 1 207 ? 4.439 12.254 -22.543 1.00 85.06 207 GLN A O 1
ATOM 1574 N N . ALA A 1 208 ? 3.528 12.896 -20.593 1.00 85.81 208 ALA A N 1
ATOM 1575 C CA . ALA A 1 208 ? 3.684 14.331 -20.804 1.00 85.81 208 ALA A CA 1
ATOM 1576 C C . ALA A 1 208 ? 5.131 14.826 -20.608 1.00 85.81 208 ALA A C 1
ATOM 1578 O O . ALA A 1 208 ? 5.427 15.976 -20.933 1.00 85.81 208 ALA A O 1
ATOM 1579 N N . GLY A 1 209 ? 6.033 13.987 -20.082 1.00 77.69 209 GLY A N 1
ATOM 1580 C CA . GLY A 1 209 ? 7.382 14.391 -19.679 1.00 77.69 209 GLY A CA 1
ATOM 1581 C C . GLY A 1 209 ? 7.410 15.306 -18.446 1.00 77.69 209 GLY A C 1
ATOM 1582 O O . GLY A 1 209 ? 8.431 15.936 -18.177 1.00 77.69 209 GLY A O 1
ATOM 1583 N N . ASP A 1 210 ? 6.310 15.385 -17.692 1.00 75.81 210 ASP A N 1
ATOM 1584 C CA . ASP A 1 210 ? 6.146 16.220 -16.497 1.00 75.81 210 ASP A CA 1
ATOM 1585 C C . ASP A 1 210 ? 6.563 15.457 -15.225 1.00 75.81 210 ASP A C 1
ATOM 1587 O O . ASP A 1 210 ? 5.773 15.165 -14.326 1.00 75.81 210 ASP A O 1
ATOM 1591 N N . LEU A 1 211 ? 7.843 15.076 -15.172 1.00 64.94 211 LEU A N 1
ATOM 1592 C CA . LEU A 1 211 ? 8.398 14.236 -14.100 1.00 64.94 211 LEU A CA 1
ATOM 1593 C C . LEU A 1 211 ? 8.732 15.013 -12.816 1.00 64.94 211 LEU A C 1
ATOM 1595 O O . LEU A 1 211 ? 9.051 14.405 -11.794 1.00 64.94 211 LEU A O 1
ATOM 1599 N N . GLY A 1 212 ? 8.650 16.349 -12.840 1.00 56.34 212 GLY A N 1
ATOM 1600 C CA . GLY A 1 212 ? 9.069 17.217 -11.732 1.00 56.34 212 GLY A CA 1
ATOM 1601 C C . GLY A 1 212 ? 8.271 17.033 -10.436 1.00 56.34 212 GLY A C 1
ATOM 1602 O O . GLY A 1 212 ? 8.731 17.456 -9.380 1.00 56.34 212 GLY A O 1
ATOM 1603 N N . SER A 1 213 ? 7.103 16.383 -10.503 1.00 56.16 213 SER A N 1
ATOM 1604 C CA . SER A 1 213 ? 6.216 16.132 -9.357 1.00 56.16 213 SER A CA 1
ATOM 1605 C C . SER A 1 213 ? 6.191 14.678 -8.865 1.00 56.16 213 SER A C 1
ATOM 1607 O O . SER A 1 213 ? 5.520 14.399 -7.877 1.00 56.16 213 SER A O 1
ATOM 1609 N N . ILE A 1 214 ? 6.891 13.751 -9.533 1.00 54.03 214 ILE A N 1
ATOM 1610 C CA . ILE A 1 214 ? 6.692 12.301 -9.338 1.00 54.03 214 ILE A CA 1
ATOM 1611 C C . ILE A 1 214 ? 7.645 11.691 -8.286 1.00 54.03 214 ILE A C 1
ATOM 1613 O O . ILE A 1 214 ? 7.475 10.548 -7.879 1.00 54.03 214 ILE A O 1
ATOM 1617 N N . GLY A 1 215 ? 8.625 12.438 -7.772 1.00 45.47 215 GLY A N 1
ATOM 1618 C CA . GLY A 1 215 ? 9.610 11.846 -6.861 1.00 45.47 215 GLY A CA 1
ATOM 1619 C C . GLY A 1 215 ? 10.535 12.824 -6.158 1.00 45.47 215 GLY A C 1
ATOM 1620 O O . GLY A 1 215 ? 11.718 12.537 -6.017 1.00 45.47 215 GLY A O 1
ATOM 1621 N N . ALA A 1 216 ? 10.037 13.979 -5.716 1.00 35.88 216 ALA A N 1
ATOM 1622 C CA . ALA A 1 216 ? 10.774 14.716 -4.698 1.00 35.88 216 ALA A CA 1
ATOM 1623 C C . ALA A 1 216 ? 10.399 14.118 -3.330 1.00 35.88 216 ALA A C 1
ATOM 1625 O O . ALA A 1 216 ? 9.264 14.337 -2.895 1.00 35.88 216 ALA A O 1
ATOM 1626 N N . PRO A 1 217 ? 11.295 13.390 -2.628 1.00 36.78 217 PRO A N 1
ATOM 1627 C CA . PRO A 1 217 ? 11.125 13.231 -1.192 1.00 36.78 217 PRO A CA 1
ATOM 1628 C C . PRO A 1 217 ? 10.990 14.643 -0.632 1.00 36.78 217 PRO A C 1
ATOM 1630 O O . PRO A 1 217 ? 11.770 15.522 -1.007 1.00 36.78 217 PRO A O 1
ATOM 1633 N N . GLY A 1 218 ? 9.945 14.881 0.162 1.00 36.34 218 GLY A N 1
ATOM 1634 C CA . GLY A 1 218 ? 9.617 16.206 0.670 1.00 36.34 218 GLY A CA 1
ATOM 1635 C C . GLY A 1 218 ? 10.871 16.900 1.192 1.00 36.34 218 GLY A C 1
ATOM 1636 O O . GLY A 1 218 ? 11.401 16.542 2.242 1.00 36.34 218 GLY A O 1
ATOM 1637 N N . MET A 1 219 ? 11.355 17.893 0.447 1.00 30.08 219 MET A N 1
ATOM 1638 C CA . MET A 1 219 ? 12.340 18.838 0.945 1.00 30.08 219 MET A CA 1
ATOM 1639 C C . MET A 1 219 ? 11.614 19.640 2.022 1.00 30.08 219 MET A C 1
ATOM 1641 O O . MET A 1 219 ? 10.939 20.628 1.741 1.00 30.08 219 MET A O 1
ATOM 1645 N N . VAL A 1 220 ? 11.688 19.163 3.262 1.00 51.03 220 VAL A N 1
ATOM 1646 C CA . VAL A 1 220 ? 11.332 19.944 4.441 1.00 51.03 220 VAL A CA 1
ATOM 1647 C C . VAL A 1 220 ? 12.219 21.187 4.458 1.00 51.03 220 VAL A C 1
ATOM 1649 O O . VAL A 1 220 ? 13.418 21.109 4.711 1.00 51.03 220 VAL A O 1
ATOM 1652 N N . GLY A 1 221 ? 11.633 22.346 4.166 1.00 33.97 221 GLY A N 1
ATOM 1653 C CA . GLY A 1 221 ? 12.297 23.630 4.360 1.00 33.97 221 GLY A CA 1
ATOM 1654 C C . GLY A 1 221 ? 11.921 24.681 3.328 1.00 33.97 221 GLY A C 1
ATOM 1655 O O . GLY A 1 221 ? 12.480 24.721 2.237 1.00 33.97 221 GLY A O 1
ATOM 1656 N N . GLY A 1 222 ? 11.044 25.597 3.725 1.00 30.48 222 GLY A N 1
ATOM 1657 C CA . GLY A 1 222 ? 10.843 26.849 3.008 1.00 30.48 222 GLY A CA 1
ATOM 1658 C C . GLY A 1 222 ? 9.602 27.569 3.497 1.00 30.48 222 GLY A C 1
ATOM 1659 O O . GLY A 1 222 ? 8.506 27.229 3.073 1.00 30.48 222 GLY A O 1
ATOM 1660 N N . CYS A 1 223 ? 9.816 28.498 4.424 1.00 35.28 223 CYS A N 1
ATOM 1661 C CA . CYS A 1 223 ? 8.845 29.418 5.007 1.00 35.28 223 CYS A CA 1
ATOM 1662 C C . CYS A 1 223 ? 7.948 30.122 3.979 1.00 35.28 223 CYS A C 1
ATOM 1664 O O . CYS A 1 223 ? 8.457 30.434 2.878 1.00 35.28 223 CYS A O 1
#

pLDDT: mean 85.71, std 17.89, range [30.08, 98.56]